Protein AF-0000000074316811 (afdb_homodimer)

pLDDT: mean 92.49, std 5.6, range [68.75, 98.75]

Solvent-accessible surface area (backbone atoms only — not comparable to full-atom values): 17464 Å² total; per-residue (Å²): 99,80,43,64,87,67,42,39,80,75,45,38,34,49,32,36,35,16,18,49,80,41,73,84,30,59,45,76,40,80,50,62,50,81,66,56,70,69,50,47,50,51,48,49,52,63,67,50,56,78,62,77,61,92,77,87,83,74,90,71,45,98,85,44,52,78,70,24,62,67,60,38,42,54,50,49,24,75,76,36,66,87,43,38,61,64,34,46,49,49,50,49,50,51,50,21,73,67,28,66,52,81,83,46,60,55,27,44,33,38,36,31,38,31,35,53,28,32,50,58,93,41,75,38,71,46,78,46,79,47,71,50,61,76,66,45,77,40,55,33,75,44,81,48,89,63,30,55,41,75,43,77,42,70,53,96,81,44,64,87,67,41,39,81,76,45,39,32,51,31,36,36,16,18,47,79,42,74,85,29,60,43,76,40,78,50,62,50,81,66,55,71,70,51,47,53,52,48,49,53,62,68,51,58,78,63,77,61,93,76,88,83,75,90,69,46,96,84,44,52,77,69,23,63,66,57,36,42,52,50,49,24,76,76,36,65,89,42,38,60,64,35,45,49,50,50,49,50,50,51,21,72,68,28,67,52,82,83,47,60,55,26,45,33,38,36,32,37,32,37,54,29,32,50,58,92,40,75,36,71,45,78,46,80,45,72,51,63,76,66,46,78,41,56,32,75,44,80,48,91,63,30,55,44,75,43,77,44,69,55

Structure (mmCIF, N/CA/C/O backbone):
data_AF-0000000074316811-model_v1
#
loop_
_entity.id
_entity.type
_entity.pdbx_description
1 polymer 'Nucleoid-associated protein'
#
loop_
_atom_site.group_PDB
_atom_site.id
_atom_site.type_symbol
_atom_site.label_atom_id
_atom_site.label_alt_id
_atom_site.label_comp_id
_atom_site.label_asym_id
_atom_site.label_entity_id
_atom_site.label_seq_id
_atom_site.pdbx_PDB_ins_code
_atom_site.Cartn_x
_atom_site.Cartn_y
_atom_site.Cartn_z
_atom_site.occupancy
_atom_site.B_iso_or_equiv
_atom_site.auth_seq_id
_atom_site.auth_comp_id
_atom_site.auth_asym_id
_atom_site.auth_atom_id
_atom_site.pdbx_PDB_model_num
ATOM 1 N N . MET A 1 1 ? -21.875 23.672 3.609 1 68.75 1 MET A N 1
ATOM 2 C CA . MET A 1 1 ? -21.406 22.469 2.902 1 68.75 1 MET A CA 1
ATOM 3 C C . MET A 1 1 ? -19.938 22.609 2.51 1 68.75 1 MET A C 1
ATOM 5 O O . MET A 1 1 ? -19.484 23.688 2.131 1 68.75 1 MET A O 1
ATOM 9 N N . PHE A 1 2 ? -19.094 21.844 3.09 1 81.44 2 PHE A N 1
ATOM 10 C CA . PHE A 1 2 ? -17.656 21.812 2.865 1 81.44 2 PHE A CA 1
ATOM 11 C C . PHE A 1 2 ? -17.297 20.938 1.674 1 81.44 2 PHE A C 1
ATOM 13 O O . PHE A 1 2 ? -17.828 19.828 1.539 1 81.44 2 PHE A O 1
ATOM 20 N N . ASN A 1 3 ? -16.781 21.625 0.57 1 84.94 3 ASN A N 1
ATOM 21 C CA . ASN A 1 3 ? -16.375 20.906 -0.631 1 84.94 3 ASN A CA 1
ATOM 22 C C . ASN A 1 3 ? -14.875 21.031 -0.894 1 84.94 3 ASN A C 1
ATOM 24 O O . ASN A 1 3 ? -14.359 22.156 -1.025 1 84.94 3 ASN A O 1
ATOM 28 N N . LEU A 1 4 ? -14.195 19.906 -0.996 1 89.56 4 LEU A N 1
ATOM 29 C CA . LEU A 1 4 ? -12.734 19.906 -1.102 1 89.56 4 LEU A CA 1
ATOM 30 C C . LEU A 1 4 ? -12.289 19.484 -2.5 1 89.56 4 LEU A C 1
ATOM 32 O O . LEU A 1 4 ? -11.094 19.344 -2.758 1 89.56 4 LEU A O 1
ATOM 36 N N . LYS A 1 5 ? -13.18 19.312 -3.443 1 87.5 5 LYS A N 1
ATOM 37 C CA . LYS A 1 5 ? -12.875 18.797 -4.773 1 87.5 5 LYS A CA 1
ATOM 38 C C . LYS A 1 5 ? -11.891 19.703 -5.5 1 87.5 5 LYS A C 1
ATOM 40 O O . LYS A 1 5 ? -10.984 19.234 -6.191 1 87.5 5 LYS A O 1
ATOM 45 N N . ASN A 1 6 ? -12.016 21.016 -5.293 1 91.69 6 ASN A N 1
ATOM 46 C CA . ASN A 1 6 ? -11.195 21.969 -6.012 1 91.69 6 ASN A CA 1
ATOM 47 C C . ASN A 1 6 ? -9.977 22.406 -5.191 1 91.69 6 ASN A C 1
ATOM 49 O O . ASN A 1 6 ? -9.164 23.203 -5.645 1 91.69 6 ASN A O 1
ATOM 53 N N . ALA A 1 7 ? -9.875 21.906 -4.004 1 94.06 7 ALA A N 1
ATOM 54 C CA . ALA A 1 7 ? -8.781 22.312 -3.125 1 94.06 7 ALA A CA 1
ATOM 55 C C . ALA A 1 7 ? -7.43 22.047 -3.775 1 94.06 7 ALA A C 1
ATOM 57 O O . ALA A 1 7 ? -7.234 21.031 -4.434 1 94.06 7 ALA A O 1
ATOM 58 N N . ARG A 1 8 ? -6.586 23 -3.639 1 94.19 8 ARG A N 1
ATOM 59 C CA . ARG A 1 8 ? -5.227 22.875 -4.152 1 94.19 8 ARG A CA 1
ATOM 60 C C . ARG A 1 8 ? -4.211 22.875 -3.018 1 94.19 8 ARG A C 1
ATOM 62 O O . ARG A 1 8 ? -4.223 23.75 -2.16 1 94.19 8 ARG A O 1
ATOM 69 N N . LEU A 1 9 ? -3.336 21.938 -2.996 1 96.69 9 LEU A N 1
ATOM 70 C CA . LEU A 1 9 ? -2.252 21.859 -2.021 1 96.69 9 LEU A CA 1
ATOM 71 C C . LEU A 1 9 ? -1.069 22.719 -2.455 1 96.69 9 LEU A C 1
ATOM 73 O O . LEU A 1 9 ? -0.308 22.328 -3.344 1 96.69 9 LEU A O 1
ATOM 77 N N . ASP A 1 10 ? -0.818 23.781 -1.771 1 95.19 10 ASP A N 1
ATOM 78 C CA . ASP A 1 10 ? 0.14 24.781 -2.232 1 95.19 10 ASP A CA 1
ATOM 79 C C . ASP A 1 10 ? 1.482 24.625 -1.521 1 95.19 10 ASP A C 1
ATOM 81 O O . ASP A 1 10 ? 2.537 24.828 -2.125 1 95.19 10 ASP A O 1
ATOM 85 N N . ARG A 1 11 ? 1.438 24.406 -0.227 1 96.31 11 ARG A N 1
ATOM 86 C CA . ARG A 1 11 ? 2.65 24.266 0.572 1 96.31 11 ARG A CA 1
ATOM 87 C C . ARG A 1 11 ? 2.557 23.047 1.496 1 96.31 11 ARG A C 1
ATOM 89 O O . ARG A 1 11 ? 1.47 22.703 1.962 1 96.31 11 ARG A O 1
ATOM 96 N N . LEU A 1 12 ? 3.727 22.469 1.733 1 97.75 12 LEU A N 1
ATOM 97 C CA . LEU A 1 12 ? 3.773 21.266 2.551 1 97.75 12 LEU A CA 1
ATOM 98 C C . LEU A 1 12 ? 5.051 21.219 3.383 1 97.75 12 LEU A C 1
ATOM 100 O O . LEU A 1 12 ? 6.145 21.453 2.863 1 97.75 12 LEU A O 1
ATOM 104 N N . ALA A 1 13 ? 4.887 21.031 4.629 1 98 13 ALA A N 1
ATOM 105 C CA . ALA A 1 13 ? 5.992 20.703 5.531 1 98 13 ALA A CA 1
ATOM 106 C C . ALA A 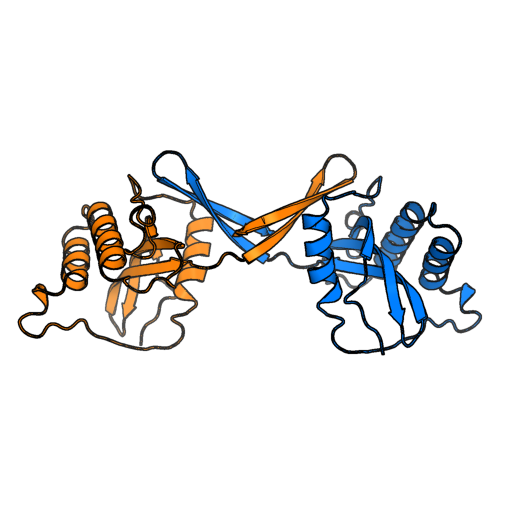1 13 ? 5.789 19.344 6.184 1 98 13 ALA A C 1
ATOM 108 O O . ALA A 1 13 ? 4.668 18.969 6.531 1 98 13 ALA A O 1
ATOM 109 N N . VAL A 1 14 ? 6.906 18.625 6.301 1 97.56 14 VAL A N 1
ATOM 110 C CA . VAL A 1 14 ? 6.859 17.312 6.914 1 97.56 14 VAL A CA 1
ATOM 111 C C . VAL A 1 14 ? 7.828 17.25 8.094 1 97.56 14 VAL A C 1
ATOM 113 O O . VAL A 1 14 ? 9 17.609 7.961 1 97.56 14 VAL A O 1
ATOM 116 N N . HIS A 1 15 ? 7.336 16.859 9.25 1 97.75 15 HIS A N 1
ATOM 117 C CA . HIS A 1 15 ? 8.117 16.672 10.461 1 97.75 15 HIS A CA 1
ATOM 118 C C . HIS A 1 15 ? 7.887 15.273 11.047 1 97.75 15 HIS A C 1
ATOM 120 O O . HIS A 1 15 ? 7.039 14.523 10.547 1 97.75 15 HIS A O 1
ATOM 126 N N . ARG A 1 16 ? 8.672 14.906 11.977 1 96.19 16 ARG A N 1
ATOM 127 C CA . ARG A 1 16 ? 8.469 13.68 12.742 1 96.19 16 ARG A CA 1
ATOM 128 C C . ARG A 1 16 ? 8.062 13.992 14.18 1 96.19 16 ARG A C 1
ATOM 130 O O . ARG A 1 16 ? 8.695 14.82 14.844 1 96.19 16 ARG A O 1
ATOM 137 N N . VAL A 1 17 ? 6.938 13.406 14.602 1 96.81 17 VAL A N 1
ATOM 138 C CA . VAL A 1 17 ? 6.438 13.719 15.938 1 96.81 17 VAL A CA 1
ATOM 139 C C . VAL A 1 17 ? 5.996 12.43 16.641 1 96.81 17 VAL A C 1
ATOM 141 O O . VAL A 1 17 ? 5.309 11.602 16.047 1 96.81 17 VAL A O 1
ATOM 144 N N . GLY A 1 18 ? 6.344 12.211 17.844 1 95.5 18 GLY A N 1
ATOM 145 C CA . GLY A 1 18 ? 5.902 11.141 18.719 1 95.5 18 GLY A CA 1
ATOM 146 C C . GLY A 1 18 ? 5.535 11.633 20.109 1 95.5 18 GLY A C 1
ATOM 147 O O . GLY A 1 18 ? 5.105 12.773 20.281 1 95.5 18 GLY A O 1
ATOM 148 N N . SER A 1 19 ? 5.609 10.695 21.047 1 93.31 19 SER A N 1
ATOM 149 C CA . SER A 1 19 ? 5.246 11.016 22.422 1 93.31 19 SER A CA 1
ATOM 150 C C . SER A 1 19 ? 6.332 11.844 23.109 1 93.31 19 SER A C 1
ATOM 152 O O . SER A 1 19 ? 7.523 11.578 22.922 1 93.31 19 SER A O 1
ATOM 154 N N . LYS A 1 20 ? 5.871 12.781 23.891 1 93.25 20 LYS A N 1
ATOM 155 C CA . LYS A 1 20 ? 6.789 13.648 24.625 1 93.25 20 LYS A CA 1
ATOM 156 C C . LYS A 1 20 ? 7.637 12.844 25.609 1 93.25 20 LYS A C 1
ATOM 158 O O . LYS A 1 20 ? 8.703 13.297 26.031 1 93.25 20 LYS A O 1
ATOM 163 N N . THR A 1 21 ? 7.09 11.719 25.984 1 91.31 21 THR A N 1
ATOM 164 C CA . THR A 1 21 ? 7.836 10.867 26.906 1 91.31 21 THR A CA 1
ATOM 165 C C . THR A 1 21 ? 9.141 10.398 26.266 1 91.31 21 THR A C 1
ATOM 167 O O . THR A 1 21 ? 10.055 9.953 26.969 1 91.31 21 THR A O 1
ATOM 170 N N . ASP A 1 22 ? 9.305 10.406 24.984 1 90.12 22 ASP A N 1
ATOM 171 C CA . ASP A 1 22 ? 10.516 10.156 24.219 1 90.12 22 ASP A CA 1
ATOM 172 C C . ASP A 1 22 ? 11.023 11.43 23.547 1 90.12 22 ASP A C 1
ATOM 174 O O . ASP A 1 22 ? 10.586 11.773 22.453 1 90.12 22 ASP A O 1
ATOM 178 N N . PRO A 1 23 ? 11.945 12.094 24.141 1 84.81 23 PRO A N 1
ATOM 179 C CA . PRO A 1 23 ? 12.414 13.367 23.609 1 84.81 23 PRO A CA 1
ATOM 180 C C . PRO A 1 23 ? 12.945 13.25 22.172 1 84.81 23 PRO A C 1
ATOM 182 O O . PRO A 1 23 ? 12.906 14.219 21.422 1 84.81 23 PRO A O 1
ATOM 185 N N . GLU A 1 24 ? 13.391 12.086 21.797 1 89.81 24 GLU A N 1
ATOM 186 C CA . GLU A 1 24 ? 13.945 11.875 20.453 1 89.81 24 GLU A CA 1
ATOM 187 C C . GLU A 1 24 ? 12.844 11.68 19.422 1 89.81 24 GLU A C 1
ATOM 189 O O . GLU A 1 24 ? 13.125 11.523 18.234 1 89.81 24 GLU A O 1
ATOM 194 N N . SER A 1 25 ? 11.602 11.852 19.953 1 92.94 25 SER A N 1
ATOM 195 C CA . SER A 1 25 ? 10.5 11.555 19.047 1 92.94 25 SER A CA 1
ATOM 196 C C . SER A 1 25 ? 10.016 12.812 18.328 1 92.94 25 SER A C 1
ATOM 198 O O . SER A 1 25 ? 8.977 12.789 17.656 1 92.94 25 SER A O 1
ATOM 200 N N . LEU A 1 26 ? 10.766 13.961 18.531 1 96.19 26 LEU A N 1
ATOM 201 C CA . LEU A 1 26 ? 10.492 15.172 17.781 1 96.19 26 LEU A CA 1
ATOM 202 C C . LEU A 1 26 ? 11.656 15.516 16.859 1 96.19 26 LEU A C 1
ATOM 204 O O . LEU A 1 26 ? 12.789 15.695 17.328 1 96.19 26 LEU A O 1
ATOM 208 N N . ASP A 1 27 ? 11.406 15.508 15.586 1 96.44 27 ASP A N 1
ATOM 209 C CA . ASP A 1 27 ? 12.383 15.922 14.578 1 96.44 27 ASP A CA 1
ATOM 210 C C . ASP A 1 27 ? 11.773 16.922 13.602 1 96.44 27 ASP A C 1
ATOM 212 O O . ASP A 1 27 ? 10.922 16.562 12.789 1 96.44 27 ASP A O 1
ATOM 216 N N . LEU A 1 28 ? 12.258 18.156 13.719 1 97.62 28 LEU A N 1
ATOM 217 C CA . LEU A 1 28 ? 11.75 19.234 12.875 1 97.62 28 LEU A CA 1
ATOM 218 C C . LEU A 1 28 ? 12.578 19.375 11.602 1 97.62 28 LEU A C 1
ATOM 220 O O . LEU A 1 28 ? 13.805 19.453 11.664 1 97.62 28 LEU A O 1
ATOM 224 N N . SER A 1 29 ? 11.891 19.328 10.484 1 97.06 29 SER A N 1
ATOM 225 C CA . SER A 1 29 ? 12.594 19.562 9.227 1 97.06 29 SER A CA 1
ATOM 226 C C . SER A 1 29 ? 13.094 21 9.133 1 97.06 29 SER A C 1
ATOM 228 O O . SER A 1 29 ? 12.539 21.891 9.773 1 97.06 29 SER A O 1
ATOM 230 N N . LYS A 1 30 ? 14.102 21.172 8.32 1 96.81 30 LYS A N 1
ATOM 231 C CA . LYS A 1 30 ? 14.711 22.5 8.219 1 96.81 30 LYS A CA 1
ATOM 232 C C . LYS A 1 30 ? 14.031 23.344 7.137 1 96.81 30 LYS A C 1
ATOM 234 O O . LYS A 1 30 ? 14.32 24.531 6.996 1 96.81 30 LYS A O 1
ATOM 239 N N . ASP A 1 31 ? 13.164 22.688 6.371 1 96.25 31 ASP A N 1
ATOM 240 C CA . ASP A 1 31 ? 12.469 23.422 5.309 1 96.25 31 ASP A CA 1
ATOM 241 C C . ASP A 1 31 ? 11.188 22.688 4.902 1 96.25 31 ASP A C 1
ATOM 243 O O . ASP A 1 31 ? 10.977 21.531 5.266 1 96.25 31 ASP A O 1
ATOM 247 N N . GLU A 1 32 ? 10.328 23.422 4.117 1 96.5 32 GLU A N 1
ATOM 248 C CA . GLU A 1 32 ? 9.195 22.781 3.451 1 96.5 32 GLU A CA 1
ATOM 249 C C . GLU A 1 32 ? 9.664 21.891 2.297 1 96.5 32 GLU A C 1
ATOM 251 O O . GLU A 1 32 ? 10.828 21.969 1.882 1 96.5 32 GLU A O 1
ATOM 256 N N . ILE A 1 33 ? 8.773 21.062 1.826 1 94.88 33 ILE A N 1
ATOM 257 C CA . ILE A 1 33 ? 9.102 20.234 0.67 1 94.88 33 ILE A CA 1
ATOM 258 C C . ILE A 1 33 ? 8.25 20.656 -0.525 1 94.88 33 ILE A C 1
ATOM 260 O O . ILE A 1 33 ? 7.18 21.234 -0.356 1 94.88 33 ILE A O 1
ATOM 264 N N . THR A 1 34 ? 8.742 20.391 -1.713 1 92.69 34 THR A N 1
ATOM 265 C CA . THR A 1 34 ? 8.062 20.734 -2.959 1 92.69 34 THR A CA 1
ATOM 266 C C . THR A 1 34 ? 7.996 19.531 -3.887 1 92.69 34 THR A C 1
ATOM 268 O O . THR A 1 34 ? 8.734 19.453 -4.871 1 92.69 34 THR A O 1
ATOM 271 N N . PRO A 1 35 ? 7.117 18.625 -3.578 1 91.56 35 PRO A N 1
ATOM 272 C CA . PRO A 1 35 ? 6.98 17.484 -4.477 1 91.56 35 PRO A CA 1
ATOM 273 C C . PRO A 1 35 ? 6.426 17.859 -5.848 1 91.56 35 PRO A C 1
ATOM 275 O O . PRO A 1 35 ? 5.938 18.984 -6.027 1 91.56 35 PRO A O 1
ATOM 278 N N . ASP A 1 36 ? 6.609 16.922 -6.793 1 92.38 36 ASP A N 1
ATOM 279 C CA . ASP A 1 36 ? 6.023 17.172 -8.102 1 92.38 36 ASP A CA 1
ATOM 280 C C . ASP A 1 36 ? 4.5 17.125 -8.047 1 92.38 36 ASP A C 1
ATOM 282 O O . ASP A 1 36 ? 3.924 16.688 -7.047 1 92.38 36 ASP A O 1
ATOM 286 N N . GLU A 1 37 ? 3.84 17.641 -9.086 1 91.12 37 GLU A N 1
ATOM 287 C CA . GLU A 1 37 ? 2.391 17.797 -9.133 1 91.12 37 GLU A CA 1
ATOM 288 C C . GLU A 1 37 ? 1.681 16.469 -8.922 1 91.12 37 GLU A C 1
ATOM 290 O O . GLU A 1 37 ? 0.643 16.406 -8.258 1 91.12 37 GLU A O 1
ATOM 295 N N . ASP A 1 38 ? 2.199 15.43 -9.461 1 89.81 38 ASP A N 1
ATOM 296 C CA . ASP A 1 38 ? 1.569 14.117 -9.336 1 89.81 38 ASP A CA 1
ATOM 297 C C . ASP A 1 38 ? 1.557 13.648 -7.879 1 89.81 38 ASP A C 1
ATOM 299 O O . ASP A 1 38 ? 0.555 13.109 -7.402 1 89.81 38 ASP A O 1
ATOM 303 N N . ILE A 1 39 ? 2.662 13.914 -7.223 1 91.88 39 ILE A N 1
ATOM 304 C CA . ILE A 1 39 ? 2.775 13.531 -5.816 1 91.88 39 ILE A CA 1
ATOM 305 C C . ILE A 1 39 ? 1.846 14.391 -4.969 1 91.88 39 ILE A C 1
ATOM 307 O O . ILE A 1 39 ? 1.183 13.891 -4.059 1 91.88 39 ILE A O 1
ATOM 311 N N . LEU A 1 40 ? 1.824 15.656 -5.312 1 92.12 40 LEU A N 1
ATOM 312 C CA . LEU A 1 40 ? 0.943 16.562 -4.582 1 92.12 40 LEU A CA 1
ATOM 313 C C . LEU A 1 40 ? -0.513 16.125 -4.719 1 92.12 40 LEU A C 1
ATOM 315 O O . LEU A 1 40 ? -1.267 16.156 -3.742 1 92.12 40 LEU A O 1
ATOM 319 N N . ASN A 1 41 ? -0.871 15.734 -5.891 1 91.25 41 ASN A N 1
ATOM 320 C CA . ASN A 1 41 ? -2.234 15.273 -6.133 1 91.25 41 ASN A CA 1
ATOM 321 C C . ASN A 1 41 ? -2.545 14.008 -5.352 1 91.25 41 ASN A C 1
ATOM 323 O O . ASN A 1 41 ? -3.641 13.859 -4.805 1 91.25 41 ASN A O 1
ATOM 327 N N . LEU A 1 42 ? -1.622 13.125 -5.32 1 91.19 42 LEU A N 1
ATOM 328 C CA . LEU A 1 42 ? -1.791 11.891 -4.551 1 91.19 42 LEU A CA 1
ATOM 329 C C . LEU A 1 42 ? -1.914 12.195 -3.062 1 91.19 42 LEU A C 1
ATOM 331 O O . LEU A 1 42 ? -2.775 11.633 -2.381 1 91.19 42 LEU A O 1
ATOM 335 N N . LEU A 1 43 ? -1.075 13.086 -2.59 1 93.38 43 LEU A N 1
ATOM 336 C CA . LEU A 1 43 ? -1.123 13.484 -1.19 1 93.38 43 LEU A CA 1
ATOM 337 C C . LEU A 1 43 ? -2.475 14.102 -0.849 1 93.38 43 LEU A C 1
ATOM 339 O O . LEU A 1 43 ? -3.068 13.781 0.183 1 93.38 43 LEU A O 1
ATOM 343 N N . LYS A 1 44 ? -2.904 14.945 -1.716 1 92.88 44 LYS A N 1
ATOM 344 C CA . LYS A 1 44 ? -4.207 15.57 -1.514 1 92.88 44 LYS A CA 1
ATOM 345 C C . LYS A 1 44 ? -5.305 14.523 -1.37 1 92.88 44 LYS A C 1
ATOM 347 O O . LYS A 1 44 ? -6.129 14.602 -0.456 1 92.88 44 LYS A O 1
ATOM 352 N N . LYS A 1 45 ? -5.266 13.578 -2.211 1 89.38 45 LYS A N 1
ATOM 353 C CA . LYS A 1 45 ? -6.258 12.508 -2.178 1 89.38 45 LYS A CA 1
ATOM 354 C C . LYS A 1 45 ? -6.207 11.75 -0.854 1 89.38 45 LYS A C 1
ATOM 356 O O . LYS A 1 45 ? -7.246 11.477 -0.251 1 89.38 45 LYS A O 1
ATOM 361 N N . PHE A 1 46 ? -5.055 11.477 -0.457 1 88.81 46 PHE A N 1
ATOM 362 C CA . PHE A 1 46 ? -4.871 10.734 0.786 1 88.81 46 PHE A CA 1
ATOM 363 C C . PHE A 1 46 ? -5.301 11.578 1.983 1 88.81 46 PHE A C 1
ATOM 365 O O . PHE A 1 46 ? -5.973 11.078 2.889 1 88.81 46 PHE A O 1
ATOM 372 N N . PHE A 1 47 ? -4.926 12.82 1.958 1 93 47 PHE A N 1
ATOM 373 C CA . PHE A 1 47 ? -5.203 13.711 3.078 1 93 47 PHE A CA 1
ATOM 374 C C . PHE A 1 47 ? -6.703 13.93 3.24 1 93 47 PHE A C 1
ATOM 376 O O . PHE A 1 47 ? -7.215 13.953 4.359 1 93 47 PHE A O 1
ATOM 383 N N . LEU A 1 48 ? -7.359 14.039 2.178 1 91.5 48 LEU A N 1
ATOM 384 C CA . LEU A 1 48 ? -8.727 14.547 2.25 1 91.5 48 LEU A CA 1
ATOM 385 C C . LEU A 1 48 ? -9.727 13.398 2.291 1 91.5 48 LEU A C 1
ATOM 387 O O . LEU A 1 48 ? -10.922 13.617 2.527 1 91.5 48 LEU A O 1
ATOM 391 N N . LYS A 1 49 ? -9.219 12.195 2.172 1 87.44 49 LYS A N 1
ATOM 392 C CA . LYS A 1 49 ? -10.062 11 2.168 1 87.44 49 LYS A CA 1
ATOM 393 C C . LYS A 1 49 ? -10.922 10.93 3.426 1 87.44 49 LYS A C 1
ATOM 395 O O . LYS A 1 49 ? -12.125 10.672 3.346 1 87.44 49 LYS A O 1
ATOM 400 N N . PRO A 1 50 ? -10.469 11.211 4.566 1 87 50 PRO A N 1
ATOM 401 C CA . PRO A 1 50 ? -11.258 11.094 5.793 1 87 50 PRO A CA 1
ATOM 402 C C . PRO A 1 50 ? -12.297 12.203 5.93 1 87 50 PRO A C 1
ATOM 404 O O . PRO A 1 50 ? -13.18 12.133 6.793 1 87 50 PRO A O 1
ATOM 407 N N . PHE A 1 51 ? -12.273 13.195 5.227 1 87.44 51 PHE A N 1
ATOM 408 C CA . PHE A 1 51 ? -13.117 14.375 5.402 1 87.44 51 PHE A CA 1
ATOM 409 C C . PHE A 1 51 ? -14.344 14.289 4.508 1 87.44 51 PHE A C 1
ATOM 411 O O . PHE A 1 51 ? -14.867 15.32 4.062 1 87.44 51 PHE A O 1
ATOM 418 N N . SER A 1 52 ? -14.773 13.055 4.316 1 77.19 52 SER A N 1
ATOM 419 C CA . SER A 1 52 ? -15.984 12.867 3.529 1 77.19 52 SER A CA 1
ATOM 420 C C . SER A 1 52 ? -17.219 13.258 4.32 1 77.19 52 SER A C 1
ATOM 422 O O . SER A 1 52 ? -18.219 13.727 3.748 1 77.19 52 SER A O 1
ATOM 424 N N . GLU A 1 53 ? -17.188 13.125 5.629 1 77.75 53 GLU A N 1
ATOM 425 C CA . GLU A 1 53 ? -18.281 13.539 6.5 1 77.75 53 GLU A CA 1
ATOM 426 C C . GLU A 1 53 ? -17.969 14.859 7.195 1 77.75 53 GLU A C 1
ATOM 428 O O . GLU A 1 53 ? -16.828 15.086 7.625 1 77.75 53 GLU A O 1
ATOM 433 N N . GLU A 1 54 ? -19.016 15.562 7.289 1 78.06 54 GLU A N 1
ATOM 434 C CA . GLU A 1 54 ? -18.797 16.891 7.879 1 78.06 54 GLU A CA 1
ATOM 435 C C . GLU A 1 54 ? -18.906 16.844 9.398 1 78.06 54 GLU A C 1
ATOM 437 O O . GLU A 1 54 ? -19.953 16.453 9.938 1 78.06 54 GLU A O 1
ATOM 442 N N . ARG A 1 55 ? -17.891 17 10 1 85.44 55 ARG A N 1
ATOM 443 C CA . ARG A 1 55 ? -17.844 17.297 11.43 1 85.44 55 ARG A CA 1
ATOM 444 C C . ARG A 1 55 ? -17.172 18.625 11.695 1 85.44 55 ARG A C 1
ATOM 446 O O . ARG A 1 55 ? -16.031 18.859 11.258 1 85.44 55 ARG A O 1
ATOM 453 N N . PHE A 1 56 ? -17.906 19.469 12.352 1 88.69 56 PHE A N 1
ATOM 454 C CA . PHE A 1 56 ? -17.391 20.812 12.57 1 88.69 56 PHE A CA 1
ATOM 455 C C . PHE A 1 56 ? -17.094 21.047 14.047 1 88.69 56 PHE A C 1
ATOM 457 O O . PHE A 1 56 ? -17.875 20.656 14.914 1 88.69 56 PHE A O 1
ATOM 464 N N . PHE A 1 57 ? -15.953 21.594 14.266 1 91.81 57 PHE A N 1
ATOM 465 C CA . PHE A 1 57 ? -15.539 21.984 15.602 1 91.81 57 PHE A CA 1
ATOM 466 C C . PHE A 1 57 ? -14.977 23.406 15.594 1 91.81 57 PHE A C 1
ATOM 468 O O . PHE A 1 57 ? -14.719 23.969 14.531 1 91.81 57 PHE A O 1
ATOM 475 N N . SER A 1 58 ? -14.867 24 16.766 1 92.5 58 SER A N 1
ATOM 476 C CA . SER A 1 58 ? -14.234 25.297 16.922 1 92.5 58 SER A CA 1
ATOM 477 C C . SER A 1 58 ? -13.195 25.297 18.031 1 92.5 58 SER A C 1
ATOM 479 O O . SER A 1 58 ? -13.359 24.594 19.031 1 92.5 58 SER A O 1
ATOM 481 N N . PHE A 1 59 ? -12.086 26.016 17.703 1 94 59 PHE A N 1
ATOM 482 C CA . PHE A 1 59 ? -11.109 26.219 18.766 1 94 59 PHE A CA 1
ATOM 483 C C . PHE A 1 59 ? -11.742 26.969 19.938 1 94 59 PHE A C 1
ATOM 485 O O . PHE A 1 59 ? -12.617 27.812 19.734 1 94 59 PHE A O 1
ATOM 492 N N . LYS A 1 60 ? -11.289 26.562 21.109 1 92.56 60 LYS A N 1
ATOM 493 C CA . LYS A 1 60 ? -11.82 27.203 22.312 1 92.56 60 LYS A CA 1
ATOM 494 C C . LYS A 1 60 ? -10.703 27.516 23.297 1 92.56 60 LYS A C 1
ATOM 496 O O . LYS A 1 60 ? -9.648 26.875 23.281 1 92.56 60 LYS A O 1
ATOM 501 N N . HIS A 1 61 ? -10.977 28.5 24.047 1 93.06 61 HIS A N 1
ATOM 502 C CA . HIS A 1 61 ? -10.164 28.859 25.203 1 93.06 61 HIS A CA 1
ATOM 503 C C . HIS A 1 61 ? -11.008 29.547 26.266 1 93.06 61 HIS A C 1
ATOM 505 O O . HIS A 1 61 ? -11.898 30.328 25.953 1 93.06 61 HIS A O 1
ATOM 511 N N . SER A 1 62 ? -10.789 29.297 27.562 1 92.69 62 SER A N 1
ATOM 512 C CA . SER A 1 62 ? -11.602 29.766 28.688 1 92.69 62 SER A CA 1
ATOM 513 C C . SER A 1 62 ? -11.586 31.281 28.781 1 92.69 62 SER A C 1
ATOM 515 O O . SER A 1 62 ? -12.586 31.891 29.172 1 92.69 62 SER A O 1
ATOM 517 N N . THR A 1 63 ? -10.484 31.859 28.359 1 93.56 63 THR A N 1
ATOM 518 C CA . THR A 1 63 ? -10.312 33.312 28.531 1 93.56 63 THR A CA 1
ATOM 519 C C . THR A 1 63 ? -10.508 34.031 27.188 1 93.56 63 THR A C 1
ATOM 521 O O . THR A 1 63 ? -11.336 34.938 27.078 1 93.56 63 THR A O 1
ATOM 524 N N . ASP A 1 64 ? -9.633 33.688 26.25 1 95.06 64 ASP A N 1
ATOM 525 C CA . ASP A 1 64 ? -9.578 34.312 24.938 1 95.06 64 ASP A CA 1
ATOM 526 C C . ASP A 1 64 ? -9.078 33.312 23.875 1 95.06 64 ASP A C 1
ATOM 528 O O . ASP A 1 64 ? -8.039 32.688 24.062 1 95.06 64 ASP A O 1
ATOM 532 N N . ILE A 1 65 ? -9.734 33.219 22.812 1 93.25 65 ILE A N 1
ATOM 533 C CA . ILE A 1 65 ? -9.414 32.25 21.766 1 93.25 65 ILE A CA 1
ATOM 534 C C . ILE A 1 65 ? -8 32.531 21.234 1 93.25 65 ILE A C 1
ATOM 536 O O . ILE A 1 65 ? -7.324 31.594 20.781 1 93.25 65 ILE A O 1
ATOM 540 N N . SER A 1 66 ? -7.586 33.781 21.312 1 93.31 66 SER A N 1
ATOM 541 C CA . SER A 1 66 ? -6.254 34.125 20.828 1 93.31 66 SER A CA 1
ATOM 542 C C . SER A 1 66 ? -5.168 33.438 21.656 1 93.31 66 SER A C 1
ATOM 544 O O . SER A 1 66 ? -4.008 33.406 21.234 1 93.31 66 SER A O 1
ATOM 546 N N . LEU A 1 67 ? -5.613 32.844 22.75 1 93.94 67 LEU A N 1
ATOM 547 C CA . LEU A 1 67 ? -4.66 32.188 23.609 1 93.94 67 LEU A CA 1
ATOM 548 C C . LEU A 1 67 ? -4.57 30.703 23.266 1 93.94 67 LEU A C 1
ATOM 550 O O . LEU A 1 67 ? -3.721 29.984 23.797 1 93.94 67 LEU A O 1
ATOM 554 N N . ASN A 1 68 ? -5.422 30.281 22.438 1 95.94 68 ASN A N 1
ATOM 555 C CA . ASN A 1 68 ? -5.262 28.938 21.875 1 95.94 68 ASN A CA 1
ATOM 556 C C . ASN A 1 68 ? -4.078 28.875 20.922 1 95.94 68 ASN A C 1
ATOM 558 O O . ASN A 1 68 ? -4.09 29.5 19.859 1 95.94 68 ASN A O 1
ATOM 562 N N . GLU A 1 69 ? -3.092 28.078 21.266 1 96.38 69 GLU A N 1
ATOM 563 C CA . GLU A 1 69 ? -1.816 28.078 20.547 1 96.38 69 GLU A CA 1
ATOM 564 C C . GLU A 1 69 ? -1.999 27.672 19.094 1 96.38 69 GLU A C 1
ATOM 566 O O . GLU A 1 69 ? -1.468 28.328 18.188 1 96.38 69 GLU A O 1
ATOM 571 N N . CYS A 1 70 ? -2.711 26.625 18.859 1 97.56 70 CYS A N 1
ATOM 572 C CA . CYS A 1 70 ? -2.91 26.188 17.484 1 97.56 70 CYS A CA 1
ATOM 573 C C . CYS A 1 70 ? -3.662 27.234 16.672 1 97.56 70 CYS A C 1
ATOM 575 O O . CYS A 1 70 ? -3.301 27.531 15.531 1 97.56 70 CYS A O 1
ATOM 577 N N . TYR A 1 71 ? -4.746 27.781 17.25 1 97.31 71 TYR A N 1
ATOM 578 C CA . TYR A 1 71 ? -5.484 28.875 16.625 1 97.31 71 TYR A CA 1
ATOM 579 C C . TYR A 1 71 ? -4.559 30.016 16.25 1 97.31 71 TYR A C 1
ATOM 581 O O . TYR A 1 71 ? -4.621 30.547 15.133 1 97.31 71 TYR A O 1
ATOM 589 N N . TYR A 1 72 ? -3.754 30.328 17.172 1 97.56 72 TYR A N 1
ATOM 590 C CA . TYR A 1 72 ? -2.83 31.438 16.984 1 97.56 72 TYR A CA 1
ATOM 591 C C . TYR A 1 72 ? -1.875 31.156 15.828 1 97.56 72 TYR A C 1
ATOM 593 O O . TYR A 1 72 ? -1.688 32 14.953 1 97.56 72 TYR A O 1
ATOM 601 N N . TYR A 1 73 ? -1.259 30 15.82 1 98.25 73 TYR A N 1
ATOM 602 C CA . TYR A 1 73 ? -0.289 29.641 14.789 1 98.25 73 TYR A CA 1
ATOM 603 C C . TYR A 1 73 ? -0.933 29.656 13.414 1 98.25 73 TYR A C 1
ATOM 605 O O . TYR A 1 73 ? -0.355 30.172 12.453 1 98.25 73 TYR A O 1
ATOM 613 N N . VAL A 1 74 ? -2.098 29.109 13.281 1 97.94 74 VAL A N 1
ATOM 614 C CA . VAL A 1 74 ? -2.816 29.047 12.008 1 97.94 74 VAL A CA 1
ATOM 615 C C . VAL A 1 74 ? -3.182 30.469 11.555 1 97.94 74 VAL A C 1
ATOM 617 O O . VAL A 1 74 ? -3.029 30.797 10.383 1 97.94 74 VAL A O 1
ATOM 620 N N . LYS A 1 75 ? -3.639 31.234 12.508 1 97.62 75 LYS A N 1
ATOM 621 C CA . LYS A 1 75 ? -3.992 32.625 12.195 1 97.62 75 LYS A CA 1
ATOM 622 C C . LYS A 1 75 ? -2.787 33.406 11.656 1 97.62 75 LYS A C 1
ATOM 624 O O . LYS A 1 75 ? -2.918 34.188 10.734 1 97.62 75 LYS A O 1
ATOM 629 N N . GLU A 1 76 ? -1.687 33.156 12.305 1 97.88 76 GLU A N 1
ATOM 630 C CA . GLU A 1 76 ? -0.456 33.781 11.852 1 97.88 76 GLU A CA 1
ATOM 631 C C . GLU A 1 76 ? -0.152 33.438 10.398 1 97.88 76 GLU A C 1
ATOM 633 O O . GLU A 1 76 ? 0.263 34.312 9.617 1 97.88 76 GLU A O 1
ATOM 638 N N . VAL A 1 77 ? -0.362 32.219 10.008 1 98.25 77 VAL A N 1
ATOM 639 C CA . VAL A 1 77 ? -0.089 31.766 8.648 1 98.25 77 VAL A CA 1
ATOM 640 C C . VAL A 1 77 ? -1.036 32.469 7.672 1 98.25 77 VAL A C 1
ATOM 642 O O . VAL A 1 77 ? -0.616 32.906 6.598 1 98.25 77 VAL A O 1
ATOM 645 N N . PHE A 1 78 ? -2.307 32.594 7.984 1 97.56 78 PHE A N 1
ATOM 646 C CA . PHE A 1 78 ? -3.279 33.219 7.098 1 97.56 78 PHE A CA 1
ATOM 647 C C . PHE A 1 78 ? -2.984 34.688 6.934 1 97.56 78 PHE A C 1
ATOM 649 O O . PHE A 1 78 ? -3.236 35.281 5.871 1 97.56 78 PHE A O 1
ATOM 656 N N . ALA A 1 79 ? -2.432 35.25 8 1 97.31 79 ALA A N 1
ATOM 657 C CA . ALA A 1 79 ? -2.088 36.688 7.957 1 97.31 79 ALA A CA 1
ATOM 658 C C . ALA A 1 79 ? -0.848 36.906 7.098 1 97.31 79 ALA A C 1
ATOM 660 O O . ALA A 1 79 ? -0.726 37.969 6.445 1 97.31 79 ALA A O 1
ATOM 661 N N . ASP A 1 80 ? 0.107 35.938 7.184 1 97.5 80 ASP A N 1
ATOM 662 C CA . ASP A 1 80 ? 1.362 36.031 6.441 1 97.5 80 ASP A CA 1
ATOM 663 C C . ASP A 1 80 ? 1.833 34.656 6 1 97.5 80 ASP A C 1
ATOM 665 O O . ASP A 1 80 ? 2.52 33.969 6.75 1 97.5 80 ASP A O 1
ATOM 669 N N . PRO A 1 81 ? 1.532 34.344 4.781 1 94.31 81 PRO A N 1
ATOM 670 C CA . PRO A 1 81 ? 1.861 33 4.305 1 94.31 81 PRO A CA 1
ATOM 671 C C . PRO A 1 81 ? 3.355 32.719 4.379 1 94.31 81 PRO A C 1
ATOM 673 O O . PRO A 1 81 ? 3.754 31.531 4.367 1 94.31 81 PRO A O 1
ATOM 676 N N . GLU A 1 82 ? 4.266 33.688 4.461 1 96.56 82 GLU A N 1
ATOM 677 C CA . GLU A 1 82 ? 5.707 33.469 4.562 1 96.56 82 GLU A CA 1
ATOM 678 C C . GLU A 1 82 ? 6.082 32.812 5.898 1 96.56 82 GLU A C 1
ATOM 680 O O . GLU A 1 82 ? 7.191 32.312 6.059 1 96.56 82 GLU A O 1
ATOM 685 N N . LYS A 1 83 ? 5.137 32.906 6.793 1 97.88 83 LYS A N 1
ATOM 686 C CA . LYS A 1 83 ? 5.387 32.344 8.117 1 97.88 83 LYS A CA 1
ATOM 687 C C . LYS A 1 83 ? 4.938 30.891 8.203 1 97.88 83 LYS A C 1
ATOM 689 O O . LYS A 1 83 ? 4.922 30.297 9.281 1 97.88 83 LYS A O 1
ATOM 694 N N . PHE A 1 84 ? 4.621 30.359 7.035 1 98.44 84 PHE A N 1
ATOM 695 C CA . PHE A 1 84 ? 4.059 29.016 7.008 1 98.44 84 PHE A CA 1
ATOM 696 C C . PHE A 1 84 ? 5.031 28.016 7.625 1 98.44 84 PHE A C 1
ATOM 698 O O . PHE A 1 84 ? 4.672 27.281 8.555 1 98.44 84 PHE A O 1
ATOM 705 N N . TYR A 1 85 ? 6.254 27.969 7.16 1 98.44 85 TYR A N 1
ATOM 706 C CA . TYR A 1 85 ? 7.215 26.969 7.633 1 98.44 85 TYR A CA 1
ATOM 707 C C . TYR A 1 85 ? 7.43 27.094 9.133 1 98.44 85 TYR A C 1
ATOM 709 O O . TYR A 1 85 ? 7.363 26.109 9.859 1 98.44 85 TYR A O 1
ATOM 717 N N . ASP A 1 86 ? 7.688 28.266 9.578 1 98.62 86 ASP A N 1
ATOM 718 C CA . ASP A 1 86 ? 7.938 28.516 11 1 98.62 86 ASP A CA 1
ATOM 719 C C . ASP A 1 86 ? 6.773 28 11.852 1 98.62 86 ASP A C 1
ATOM 721 O O . ASP A 1 86 ? 6.984 27.375 12.891 1 98.62 86 ASP A O 1
ATOM 725 N N . ASN A 1 87 ? 5.602 28.297 11.406 1 98.75 87 ASN A N 1
ATOM 726 C CA . ASN A 1 87 ? 4.438 27.875 12.18 1 98.75 87 ASN A CA 1
ATOM 727 C C . ASN A 1 87 ? 4.199 26.375 12.086 1 98.75 87 ASN A C 1
ATOM 729 O O . ASN A 1 87 ? 3.67 25.766 13.016 1 98.75 87 ASN A O 1
ATOM 733 N N . SER A 1 88 ? 4.625 25.75 10.953 1 98.75 88 SER A N 1
ATOM 734 C CA . SER A 1 88 ? 4.559 24.297 10.891 1 98.75 88 SER A CA 1
ATOM 735 C C . SER A 1 88 ? 5.414 23.656 11.977 1 98.75 88 SER A C 1
ATOM 737 O O . SER A 1 88 ? 5.02 22.656 12.578 1 98.75 88 SER A O 1
ATOM 739 N N . CYS A 1 89 ? 6.574 24.25 12.266 1 98.75 89 CYS A N 1
ATOM 740 C CA . CYS A 1 89 ? 7.449 23.766 13.328 1 98.75 89 CYS A CA 1
ATOM 741 C C . CYS A 1 89 ? 6.793 23.938 14.688 1 98.75 89 CYS A C 1
ATOM 743 O O . CYS A 1 89 ? 6.879 23.047 15.539 1 98.75 89 CYS A O 1
ATOM 745 N N . LYS A 1 90 ? 6.172 25.062 14.859 1 98.75 90 LYS A N 1
ATOM 746 C CA . LYS A 1 90 ? 5.508 25.328 16.141 1 98.75 90 LYS A CA 1
ATOM 747 C C . LYS A 1 90 ? 4.355 24.359 16.375 1 98.75 90 LYS A C 1
ATOM 749 O O . LYS A 1 90 ? 4.16 23.891 17.484 1 98.75 90 LYS A O 1
ATOM 754 N N . ILE A 1 91 ? 3.604 24.094 15.328 1 98.62 91 ILE A N 1
ATOM 755 C CA . ILE A 1 91 ? 2.49 23.156 15.414 1 98.62 91 ILE A CA 1
ATOM 756 C C . ILE A 1 91 ? 3.014 21.766 15.781 1 98.62 91 ILE A C 1
ATOM 758 O O . ILE A 1 91 ? 2.445 21.094 16.641 1 98.62 91 ILE A O 1
ATOM 762 N N . ALA A 1 92 ? 4.094 21.328 15.117 1 98.38 92 ALA A N 1
ATOM 763 C CA . ALA A 1 92 ? 4.715 20.047 15.43 1 98.38 92 ALA A CA 1
ATOM 764 C C . ALA A 1 92 ? 5.16 19.984 16.891 1 98.38 92 ALA A C 1
ATOM 766 O O . ALA A 1 92 ? 4.914 19 17.578 1 98.38 92 ALA A O 1
ATOM 767 N N . SER A 1 93 ? 5.777 21.047 17.359 1 98.06 93 SER A N 1
ATOM 768 C CA . SER A 1 93 ? 6.246 21.125 18.734 1 98.06 93 SER A CA 1
ATOM 769 C C . SER A 1 93 ? 5.082 21.094 19.719 1 98.06 93 SER A C 1
ATOM 771 O O . SER A 1 93 ? 5.164 20.453 20.766 1 98.06 93 SER A O 1
ATOM 773 N N . LEU A 1 94 ? 4.066 21.844 19.375 1 97.69 94 LEU A N 1
ATOM 774 C CA . LEU A 1 94 ? 2.867 21.844 20.203 1 97.69 94 LEU A CA 1
ATOM 775 C C . LEU A 1 94 ? 2.293 20.438 20.328 1 97.69 94 LEU A C 1
ATOM 777 O O . LEU A 1 94 ? 1.978 19.984 21.438 1 97.69 94 LEU A O 1
ATOM 781 N N . LEU A 1 95 ? 2.148 19.703 19.203 1 97.38 95 LEU A N 1
ATOM 782 C CA . LEU A 1 95 ? 1.631 18.344 19.219 1 97.38 95 LEU A CA 1
ATOM 783 C C . LEU A 1 95 ? 2.498 17.438 20.094 1 97.38 95 LEU A C 1
ATOM 785 O O . LEU A 1 95 ? 1.98 16.656 20.891 1 97.38 95 LEU A O 1
ATOM 789 N N . HIS A 1 96 ? 3.756 17.578 19.922 1 97.19 96 HIS A N 1
ATOM 790 C CA . HIS A 1 96 ? 4.68 16.797 20.734 1 97.19 96 HIS A CA 1
ATOM 791 C C . HIS A 1 96 ? 4.457 17.047 22.234 1 97.19 96 HIS A C 1
ATOM 793 O O . HIS A 1 96 ? 4.367 16.094 23.016 1 97.19 96 HIS A O 1
ATOM 799 N N . SER A 1 97 ? 4.34 18.312 22.625 1 95.69 97 SER A N 1
ATOM 800 C CA . SER A 1 97 ? 4.188 18.703 24.031 1 95.69 97 SER A CA 1
ATOM 801 C C . SER A 1 97 ? 2.867 18.203 24.594 1 95.69 97 SER A C 1
ATOM 803 O O . SER A 1 97 ? 2.775 17.906 25.797 1 95.69 97 SER A O 1
ATOM 805 N N . GLU A 1 98 ? 1.866 17.984 23.719 1 94.56 98 GLU A N 1
ATOM 806 C CA . GLU A 1 98 ? 0.538 17.578 24.156 1 94.56 98 GLU A CA 1
ATOM 807 C C . GLU A 1 98 ? 0.38 16.062 24.094 1 94.56 98 GLU A C 1
ATOM 809 O O . GLU A 1 98 ? -0.604 15.508 24.594 1 94.56 98 GLU A O 1
ATOM 814 N N . SER A 1 99 ? 1.31 15.383 23.406 1 93.56 99 SER A N 1
ATOM 815 C CA . SER A 1 99 ? 1.286 13.93 23.266 1 93.56 99 SER A CA 1
ATOM 816 C C . SER A 1 99 ? 1.97 13.25 24.453 1 93.56 99 SER A C 1
ATOM 818 O O . SER A 1 99 ? 3.115 12.812 24.344 1 93.56 99 SER A O 1
ATOM 820 N N . ARG A 1 100 ? 1.196 13.047 25.562 1 90.88 100 ARG A N 1
ATOM 821 C CA . ARG A 1 100 ? 1.801 12.641 26.828 1 90.88 100 ARG A CA 1
ATOM 822 C C . ARG A 1 100 ? 1.642 11.141 27.047 1 90.88 100 ARG A C 1
ATOM 824 O O . ARG A 1 100 ? 2.324 10.562 27.906 1 90.88 100 ARG A O 1
ATOM 831 N N . HIS A 1 101 ? 0.752 10.484 26.297 1 90.88 101 HIS A N 1
ATOM 832 C CA . HIS A 1 101 ? 0.557 9.055 26.5 1 90.88 101 HIS A CA 1
ATOM 833 C C . HIS A 1 101 ? 1.663 8.25 25.828 1 90.88 101 HIS A C 1
ATOM 835 O O . HIS A 1 101 ? 1.985 8.477 24.656 1 90.88 101 HIS A O 1
ATOM 841 N N . PRO A 1 102 ? 2.242 7.32 26.531 1 87.81 102 PRO A N 1
ATOM 842 C CA . PRO A 1 102 ? 3.383 6.559 26.016 1 87.81 102 PRO A CA 1
ATOM 843 C C . PRO A 1 102 ? 3.025 5.727 24.781 1 87.81 102 PRO A C 1
ATOM 845 O O . PRO A 1 102 ? 3.902 5.398 23.984 1 87.81 102 PRO A O 1
ATOM 848 N N . ASN A 1 103 ? 1.743 5.449 24.531 1 90.19 103 ASN A N 1
ATOM 849 C CA . ASN A 1 103 ? 1.338 4.57 23.438 1 90.19 103 ASN A CA 1
ATOM 850 C C . ASN A 1 103 ? 1.136 5.348 22.141 1 90.19 103 ASN A C 1
ATOM 852 O O . ASN A 1 103 ? 0.792 4.762 21.109 1 90.19 103 ASN A O 1
ATOM 856 N N . ILE A 1 104 ? 1.393 6.629 22.25 1 91.81 104 ILE A N 1
ATOM 857 C CA . ILE A 1 104 ? 1.319 7.391 21.016 1 91.81 104 ILE A CA 1
ATOM 858 C C . ILE A 1 104 ? 2.498 7.027 20.109 1 91.81 104 ILE A C 1
ATOM 860 O O . ILE A 1 104 ? 3.656 7.184 20.5 1 91.81 104 ILE A O 1
ATOM 864 N N . LYS A 1 105 ? 2.246 6.562 18.938 1 91.12 105 LYS A N 1
ATOM 865 C CA . LYS A 1 105 ? 3.277 6.148 17.984 1 91.12 105 LYS A CA 1
ATOM 866 C C . LYS A 1 105 ? 3.955 7.355 17.344 1 91.12 105 LYS A C 1
ATOM 868 O O . LYS A 1 105 ? 3.307 8.367 17.078 1 91.12 105 LYS A O 1
ATOM 873 N N . THR A 1 106 ? 5.199 7.223 17.219 1 93.62 106 THR A N 1
ATOM 874 C CA . THR A 1 106 ? 5.93 8.211 16.438 1 93.62 106 THR A CA 1
ATOM 875 C C . THR A 1 106 ? 5.617 8.07 14.953 1 93.62 106 THR A C 1
ATOM 877 O O . THR A 1 106 ? 5.508 6.957 14.438 1 93.62 106 THR A O 1
ATOM 880 N N . GLY A 1 107 ? 5.441 9.234 14.258 1 94.31 107 GLY A N 1
ATOM 881 C CA . GLY A 1 107 ? 5.137 9.219 12.836 1 94.31 107 GLY A CA 1
ATOM 882 C C . GLY A 1 107 ? 5.414 10.539 12.148 1 94.31 107 GLY A C 1
ATOM 883 O O . GLY A 1 107 ? 6 11.445 12.742 1 94.31 107 GLY A O 1
ATOM 884 N N . GLU A 1 108 ? 5.102 10.562 10.883 1 95.62 108 GLU A N 1
ATOM 885 C CA . GLU A 1 108 ? 5.281 11.781 10.094 1 95.62 108 GLU A CA 1
ATOM 886 C C . GLU A 1 108 ? 4.094 12.727 10.266 1 95.62 108 GLU A C 1
ATOM 888 O O . GLU A 1 108 ? 2.941 12.312 10.133 1 95.62 108 GLU A O 1
ATOM 893 N N . LEU A 1 109 ? 4.395 13.922 10.586 1 97.5 109 LEU A N 1
ATOM 894 C CA . LEU A 1 109 ? 3.395 14.984 10.656 1 97.5 109 LEU A CA 1
ATOM 895 C C . LEU A 1 109 ? 3.441 15.859 9.406 1 97.5 109 LEU A C 1
ATOM 897 O O . LEU A 1 109 ? 4.492 16.406 9.07 1 97.5 109 LEU A O 1
ATOM 901 N N . TYR A 1 110 ? 2.301 15.953 8.75 1 97.88 110 TYR A N 1
ATOM 902 C CA . TYR A 1 110 ? 2.156 16.797 7.574 1 97.88 110 TYR A CA 1
ATOM 903 C C . TYR A 1 110 ? 1.372 18.062 7.906 1 97.88 110 TYR A C 1
ATOM 905 O O . TYR A 1 110 ? 0.252 17.984 8.414 1 97.88 110 TYR A O 1
ATOM 913 N N . VAL A 1 111 ? 1.989 19.219 7.703 1 98.56 111 VAL A N 1
ATOM 914 C CA . VAL A 1 111 ? 1.291 20.5 7.738 1 98.56 111 VAL A CA 1
ATOM 915 C C . VAL A 1 111 ? 1.168 21.062 6.324 1 98.56 111 VAL A C 1
ATOM 917 O O . VAL A 1 111 ? 2.172 21.25 5.637 1 98.56 111 VAL A O 1
ATOM 920 N N . SER A 1 112 ? -0.075 21.266 5.941 1 98.12 112 SER A N 1
ATOM 921 C CA . SER A 1 112 ? -0.313 21.641 4.551 1 98.12 112 SER A CA 1
ATOM 922 C C . SER A 1 112 ? -1.115 22.938 4.457 1 98.12 112 SER A C 1
ATOM 924 O O . SER A 1 112 ? -1.976 23.203 5.301 1 98.12 112 SER A O 1
ATOM 926 N N . TYR A 1 113 ? -0.812 23.734 3.459 1 97.81 113 TYR A N 1
ATOM 927 C CA . TYR A 1 113 ? -1.557 24.938 3.113 1 97.81 113 TYR A CA 1
ATOM 928 C C . TYR A 1 113 ? -2.393 24.719 1.857 1 97.81 113 TYR A C 1
ATOM 930 O O . TYR A 1 113 ? -1.853 24.453 0.781 1 97.81 113 TYR A O 1
ATOM 938 N N . PHE A 1 114 ? -3.725 24.812 2.002 1 96.5 114 PHE A N 1
ATOM 939 C CA . PHE A 1 114 ? -4.645 24.625 0.889 1 96.5 114 PHE A CA 1
ATOM 940 C C . PHE A 1 114 ? -5.27 25.938 0.457 1 96.5 114 PHE A C 1
ATOM 942 O O . PHE A 1 114 ? -5.598 26.781 1.297 1 96.5 114 PHE A O 1
ATOM 949 N N . ASP A 1 115 ? -5.422 26.016 -0.774 1 94.75 115 ASP A N 1
ATOM 950 C CA . ASP A 1 115 ? -6.238 27.078 -1.356 1 94.75 115 ASP A CA 1
ATOM 951 C C . ASP A 1 115 ? -7.457 26.5 -2.074 1 94.75 115 ASP A C 1
ATOM 953 O O . ASP A 1 115 ? -7.559 25.297 -2.266 1 94.75 115 ASP A O 1
ATOM 957 N N . ASP A 1 116 ? -8.484 27.406 -2.355 1 95.19 116 ASP A N 1
ATOM 958 C CA . ASP A 1 116 ? -9.664 27.078 -3.15 1 95.19 116 ASP A CA 1
ATOM 959 C C . ASP A 1 116 ? -10.523 26.031 -2.451 1 95.19 116 ASP A C 1
ATOM 961 O O . ASP A 1 116 ? -11.023 25.109 -3.092 1 95.19 116 ASP A O 1
ATOM 965 N N . VAL A 1 117 ? -10.539 26.203 -1.198 1 94.19 117 VAL A N 1
ATOM 966 C CA . VAL A 1 117 ? -11.43 25.375 -0.4 1 94.19 117 VAL A CA 1
ATOM 967 C C . VAL A 1 117 ? -12.82 26 -0.333 1 94.19 117 VAL A C 1
ATOM 969 O O . VAL A 1 117 ? -12.961 27.156 0.093 1 94.19 117 VAL A O 1
ATOM 972 N N . ASN A 1 118 ? -13.766 25.203 -0.752 1 92 118 ASN A N 1
ATOM 973 C CA . ASN A 1 118 ? -15.125 25.719 -0.718 1 92 118 ASN A CA 1
ATOM 974 C C . ASN A 1 118 ? -15.789 25.469 0.635 1 92 118 ASN A C 1
ATOM 976 O O . ASN A 1 118 ? -15.844 24.344 1.107 1 92 118 ASN A O 1
ATOM 980 N N . PHE A 1 119 ? -16.188 26.516 1.248 1 88.69 119 PHE A N 1
ATOM 981 C CA . PHE A 1 119 ? -16.969 26.484 2.479 1 88.69 119 PHE A CA 1
ATOM 982 C C . PHE A 1 119 ? -18.297 27.219 2.309 1 88.69 119 PHE A C 1
ATOM 984 O O . PHE A 1 119 ? -18.328 28.453 2.4 1 88.69 119 PHE A O 1
ATOM 991 N N . GLY A 1 120 ? -19.328 26.406 2.113 1 85.44 120 GLY A N 1
ATOM 992 C CA . GLY A 1 120 ? -20.562 27.047 1.705 1 85.44 120 GLY A CA 1
ATOM 993 C C . GLY A 1 120 ? -20.453 27.797 0.389 1 85.44 120 GLY A C 1
ATOM 994 O O . GLY A 1 120 ? -20.094 27.203 -0.635 1 85.44 120 GLY A O 1
ATOM 995 N N . GLU A 1 121 ? -20.719 29.078 0.473 1 89.88 121 GLU A N 1
ATOM 996 C CA . GLU A 1 121 ? -20.656 29.891 -0.734 1 89.88 121 GLU A CA 1
ATOM 997 C C . GLU A 1 121 ? -19.297 30.594 -0.853 1 89.88 121 GLU A C 1
ATOM 999 O O . GLU A 1 121 ? -19.031 31.266 -1.851 1 89.88 121 GLU A O 1
ATOM 1004 N N . ASN A 1 122 ? -18.5 30.391 0.1 1 93.31 122 ASN A N 1
ATOM 1005 C CA . ASN A 1 122 ? -17.219 31.094 0.125 1 93.31 122 ASN A CA 1
ATOM 1006 C C . ASN A 1 122 ? -16.062 30.172 -0.275 1 93.31 122 ASN A C 1
ATOM 1008 O O . ASN A 1 122 ? -16.109 28.969 -0.014 1 93.31 122 ASN A O 1
ATOM 1012 N N . ILE A 1 123 ? -15.117 30.797 -0.993 1 95 123 ILE A N 1
ATOM 1013 C CA . ILE A 1 123 ? -13.844 30.141 -1.263 1 95 123 ILE A CA 1
ATOM 1014 C C . ILE A 1 123 ? -12.789 30.641 -0.267 1 95 123 ILE A C 1
ATOM 1016 O O . ILE A 1 123 ? -12.609 31.844 -0.089 1 95 123 ILE A O 1
ATOM 1020 N N . THR A 1 124 ? -12.195 29.641 0.442 1 95.06 124 THR A N 1
ATOM 1021 C CA . THR A 1 124 ? -11.273 30.047 1.499 1 95.06 124 THR A CA 1
ATOM 1022 C C . THR A 1 124 ? -9.984 29.25 1.432 1 95.06 124 THR A C 1
ATOM 1024 O O . THR A 1 124 ? -9.82 28.391 0.557 1 95.06 124 THR A O 1
ATOM 1027 N N . GLU A 1 125 ? -9.031 29.656 2.221 1 96.12 125 GLU A N 1
ATOM 1028 C CA . GLU A 1 125 ? -7.816 28.906 2.484 1 96.12 125 GLU A CA 1
AT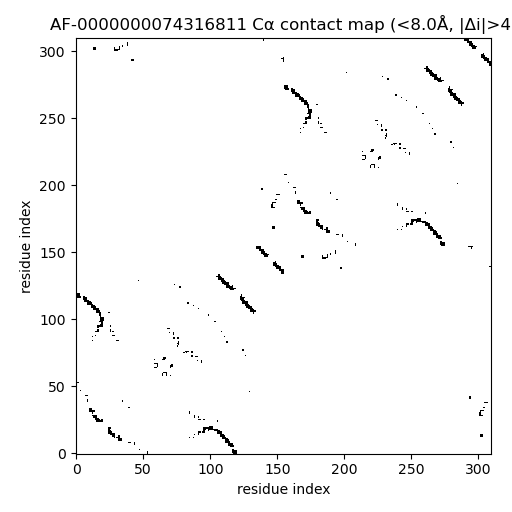OM 1029 C C . GLU A 1 125 ? -7.977 28 3.711 1 96.12 125 GLU A C 1
ATOM 1031 O O . GLU A 1 125 ? -8.883 28.219 4.52 1 96.12 125 GLU A O 1
ATOM 1036 N N . ALA A 1 126 ? -7.16 26.984 3.744 1 95.88 126 ALA A N 1
ATOM 1037 C CA . ALA A 1 126 ? -7.207 26.094 4.895 1 95.88 126 ALA A CA 1
ATOM 1038 C C . ALA A 1 126 ? -5.82 25.547 5.227 1 95.88 126 ALA A C 1
ATOM 1040 O O . ALA A 1 126 ? -4.953 25.469 4.352 1 95.88 126 ALA A O 1
ATOM 1041 N N . ILE A 1 127 ? -5.656 25.25 6.504 1 97.94 127 ILE A N 1
ATOM 1042 C CA . ILE A 1 127 ? -4.48 24.516 6.961 1 97.94 127 ILE A CA 1
ATOM 1043 C C . ILE A 1 127 ? -4.871 23.078 7.301 1 97.94 127 ILE A C 1
ATOM 1045 O O . ILE A 1 127 ? -5.832 22.859 8.039 1 97.94 127 ILE A O 1
ATOM 1049 N N . GLY A 1 128 ? -4.223 22.188 6.609 1 97.25 128 GLY A N 1
ATOM 1050 C CA . GLY A 1 128 ? -4.398 20.781 6.934 1 97.25 128 GLY A CA 1
ATOM 1051 C C . GLY A 1 128 ? -3.297 20.219 7.824 1 97.25 128 GLY A C 1
ATOM 1052 O O . GLY A 1 128 ? -2.115 20.5 7.598 1 97.25 128 GLY A O 1
ATOM 1053 N N . ILE A 1 129 ? -3.648 19.453 8.836 1 97.88 129 ILE A N 1
ATOM 1054 C CA . ILE A 1 129 ? -2.705 18.797 9.734 1 97.88 129 ILE A CA 1
ATOM 1055 C C . ILE A 1 129 ? -2.996 17.297 9.781 1 97.88 129 ILE A C 1
ATOM 1057 O O . ILE A 1 129 ? -4.066 16.875 10.227 1 97.88 129 ILE A O 1
ATOM 1061 N N . PHE A 1 130 ? -2.004 16.562 9.305 1 96.69 130 PHE A N 1
ATOM 1062 C CA . PHE A 1 130 ? -2.168 15.109 9.195 1 96.69 130 PHE A CA 1
ATOM 1063 C C . PHE A 1 130 ? -0.974 14.383 9.789 1 96.69 130 PHE A C 1
ATOM 1065 O O . PHE A 1 130 ? 0.171 14.805 9.617 1 96.69 130 PHE A O 1
ATOM 1072 N N . LYS A 1 131 ? -1.257 13.312 10.461 1 94.75 131 LYS A N 1
ATOM 1073 C CA . LYS A 1 131 ? -0.185 12.477 11 1 94.75 131 LYS A CA 1
ATOM 1074 C C . LYS A 1 131 ? -0.348 11.023 10.562 1 94.75 131 LYS A C 1
ATOM 1076 O O . LYS A 1 131 ? -1.412 10.43 10.758 1 94.75 131 LYS A O 1
ATOM 1081 N N . SER A 1 132 ? 0.668 10.523 9.914 1 91.38 132 SER A N 1
ATOM 1082 C CA . SER A 1 132 ? 0.71 9.102 9.578 1 91.38 132 SER A CA 1
ATOM 1083 C C . SER A 1 132 ? 1.403 8.297 10.672 1 91.38 132 SER A C 1
ATOM 1085 O O . SER A 1 132 ? 2.531 8.609 11.062 1 91.38 132 SER A O 1
ATOM 1087 N N . GLU A 1 133 ? 0.781 7.328 11.203 1 87.62 133 GLU A N 1
ATOM 1088 C CA . GLU A 1 133 ? 1.339 6.582 12.328 1 87.62 133 GLU A CA 1
ATOM 1089 C C . GLU A 1 133 ? 1.743 5.172 11.914 1 87.62 133 GLU A C 1
ATOM 1091 O O . GLU A 1 133 ? 2.695 4.609 12.453 1 87.62 133 GLU A O 1
ATOM 1096 N N . SER A 1 134 ? 0.991 4.539 11.047 1 82.56 134 SER A N 1
ATOM 1097 C CA . SER A 1 134 ? 1.316 3.174 10.656 1 82.56 134 SER A CA 1
ATOM 1098 C C . SER A 1 134 ? 1.607 3.082 9.164 1 82.56 134 SER A C 1
ATOM 1100 O O . SER A 1 134 ? 0.959 3.752 8.352 1 82.56 134 SER A O 1
ATOM 1102 N N . LYS A 1 135 ? 2.732 2.439 8.898 1 80.31 135 LYS A N 1
ATOM 1103 C CA . LYS A 1 135 ? 3.076 2.17 7.508 1 80.31 135 LYS A CA 1
ATOM 1104 C C . LYS A 1 135 ? 2.605 0.781 7.082 1 80.31 135 LYS A C 1
ATOM 1106 O O . LYS A 1 135 ? 2.637 -0.16 7.879 1 80.31 135 LYS A O 1
ATOM 1111 N N . ASP A 1 136 ? 2.066 0.807 5.902 1 80.19 136 ASP A N 1
ATOM 1112 C CA . ASP A 1 136 ? 1.708 -0.487 5.328 1 80.19 136 ASP A CA 1
ATOM 1113 C C . ASP A 1 136 ? 2.883 -1.092 4.566 1 80.19 136 ASP A C 1
ATOM 1115 O O . ASP A 1 136 ? 3.684 -0.367 3.971 1 80.19 136 ASP A O 1
ATOM 1119 N N . THR A 1 137 ? 3.039 -2.418 4.789 1 81.25 137 THR A N 1
ATOM 1120 C CA . THR A 1 137 ? 4.031 -3.125 3.988 1 81.25 137 THR A CA 1
ATOM 1121 C C . THR A 1 137 ? 3.459 -3.504 2.625 1 81.25 137 THR A C 1
ATOM 1123 O O . THR A 1 137 ? 2.305 -3.928 2.527 1 81.25 137 THR A O 1
ATOM 1126 N N . TYR A 1 138 ? 4.191 -3.154 1.614 1 82.38 138 TYR A N 1
ATOM 1127 C CA . TYR A 1 138 ? 3.773 -3.576 0.282 1 82.38 138 TYR A CA 1
ATOM 1128 C C . TYR A 1 138 ? 4.918 -4.258 -0.458 1 82.38 138 TYR A C 1
ATOM 1130 O O . TYR A 1 138 ? 6.086 -4.07 -0.113 1 82.38 138 TYR A O 1
ATOM 1138 N N . LEU A 1 139 ? 4.523 -5.148 -1.373 1 85.31 139 LEU A N 1
ATOM 1139 C CA . LEU A 1 139 ? 5.5 -5.871 -2.182 1 85.31 139 LEU A CA 1
ATOM 1140 C C . LEU A 1 139 ? 5.633 -5.242 -3.564 1 85.31 139 LEU A C 1
ATOM 1142 O O . LEU A 1 139 ? 4.633 -4.891 -4.191 1 85.31 139 LEU A O 1
ATOM 1146 N N . LYS A 1 140 ? 6.848 -4.945 -3.85 1 86.62 140 LYS A N 1
ATOM 1147 C CA . LYS A 1 140 ? 7.168 -4.438 -5.18 1 86.62 140 LYS A CA 1
ATOM 1148 C C . LYS A 1 140 ? 7.82 -5.512 -6.039 1 86.62 140 LYS A C 1
ATOM 1150 O O . LYS A 1 140 ? 8.805 -6.129 -5.629 1 86.62 140 LYS A O 1
ATOM 1155 N N . VAL A 1 141 ? 7.246 -5.746 -7.234 1 88.81 141 VAL A N 1
ATOM 1156 C CA . VAL A 1 141 ? 7.785 -6.723 -8.18 1 88.81 141 VAL A CA 1
ATOM 1157 C C . VAL A 1 141 ? 8.219 -6.02 -9.461 1 88.81 141 VAL A C 1
ATOM 1159 O O . VAL A 1 141 ? 7.477 -5.207 -10.016 1 88.81 141 VAL A O 1
ATOM 1162 N N . TYR A 1 142 ? 9.414 -6.211 -9.875 1 88.25 142 TYR A N 1
ATOM 1163 C CA . TYR A 1 142 ? 9.914 -5.555 -11.078 1 88.25 142 TYR A CA 1
ATOM 1164 C C . TYR A 1 142 ? 10.906 -6.445 -11.812 1 88.25 142 TYR A C 1
ATOM 1166 O O . TYR A 1 142 ? 11.547 -7.305 -11.203 1 88.25 142 TYR A O 1
ATOM 1174 N N . PRO A 1 143 ? 10.93 -6.238 -13.195 1 90.5 143 PRO A N 1
ATOM 1175 C CA . PRO A 1 143 ? 11.859 -7.062 -13.977 1 90.5 143 PRO A CA 1
ATOM 1176 C C . PRO A 1 143 ? 13.32 -6.789 -13.625 1 90.5 143 PRO A C 1
ATOM 1178 O O . PRO A 1 143 ? 13.695 -5.641 -13.375 1 90.5 143 PRO A O 1
ATOM 1181 N N . LYS A 1 144 ? 14.086 -7.73 -13.422 1 91.19 144 LYS A N 1
ATOM 1182 C CA . LYS A 1 144 ? 15.531 -7.656 -13.219 1 91.19 144 LYS A CA 1
ATOM 1183 C C . LYS A 1 144 ? 16.25 -8.727 -14.023 1 91.19 144 LYS A C 1
ATOM 1185 O O . LYS A 1 144 ? 16.172 -9.914 -13.719 1 91.19 144 LYS A O 1
ATOM 1190 N N . LYS A 1 145 ? 17.016 -8.172 -15.055 1 88.38 145 LYS A N 1
ATOM 1191 C CA . LYS A 1 145 ? 17.656 -9.062 -16.016 1 88.38 145 LYS A CA 1
ATOM 1192 C C . LYS A 1 145 ? 16.625 -9.93 -16.734 1 88.38 145 LYS A C 1
ATOM 1194 O O . LYS A 1 145 ? 15.703 -9.406 -17.359 1 88.38 145 LYS A O 1
ATOM 1199 N N . SER A 1 146 ? 16.594 -11.188 -16.781 1 90.88 146 SER A N 1
ATOM 1200 C CA . SER A 1 146 ? 15.672 -12.07 -17.484 1 90.88 146 SER A CA 1
ATOM 1201 C C . SER A 1 146 ? 14.719 -12.75 -16.516 1 90.88 146 SER A C 1
ATOM 1203 O O . SER A 1 146 ? 14.188 -13.828 -16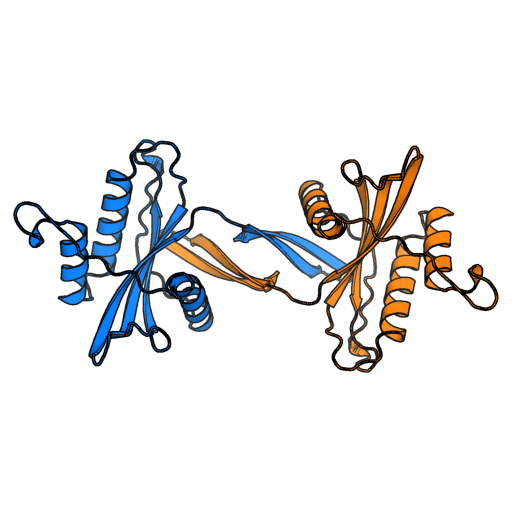.812 1 90.88 146 SER A O 1
ATOM 1205 N N . THR A 1 147 ? 14.594 -12.062 -15.328 1 92.19 147 THR A N 1
ATOM 1206 C CA . THR A 1 147 ? 13.695 -12.555 -14.289 1 92.19 147 THR A CA 1
ATOM 1207 C C . THR A 1 147 ? 12.969 -11.398 -13.609 1 92.19 147 THR A C 1
ATOM 1209 O O . THR A 1 147 ? 12.703 -10.375 -14.234 1 92.19 147 THR A O 1
ATOM 1212 N N . TYR A 1 148 ? 12.461 -11.672 -12.375 1 92.69 148 TYR A N 1
ATOM 1213 C CA . TYR A 1 148 ? 11.812 -10.656 -11.547 1 92.69 148 TYR A CA 1
ATOM 1214 C C . TYR A 1 148 ? 12.453 -10.602 -10.164 1 92.69 148 TYR A C 1
ATOM 1216 O O . TYR A 1 148 ? 13.07 -11.562 -9.719 1 92.69 148 TYR A O 1
ATOM 1224 N N . GLN A 1 149 ? 12.352 -9.43 -9.68 1 91.69 149 GLN A N 1
ATOM 1225 C CA . GLN A 1 149 ? 12.742 -9.227 -8.281 1 91.69 149 GLN A CA 1
ATOM 1226 C C . GLN A 1 149 ? 11.562 -8.727 -7.453 1 91.69 149 GLN A C 1
ATOM 1228 O O . GLN A 1 149 ? 10.758 -7.922 -7.93 1 91.69 149 GLN A O 1
ATOM 1233 N N . VAL A 1 150 ? 11.492 -9.305 -6.246 1 91.81 150 VAL A N 1
ATOM 1234 C CA . VAL A 1 150 ? 10.453 -8.875 -5.312 1 91.81 150 VAL A CA 1
ATOM 1235 C C . VAL A 1 150 ? 11.094 -8.203 -4.102 1 91.81 150 VAL A C 1
ATOM 1237 O O . VAL A 1 150 ? 12 -8.766 -3.48 1 91.81 150 VAL A O 1
ATOM 1240 N N . ASP A 1 151 ? 10.609 -6.984 -3.787 1 88.56 151 ASP A N 1
ATOM 1241 C CA . ASP A 1 151 ? 11.078 -6.254 -2.6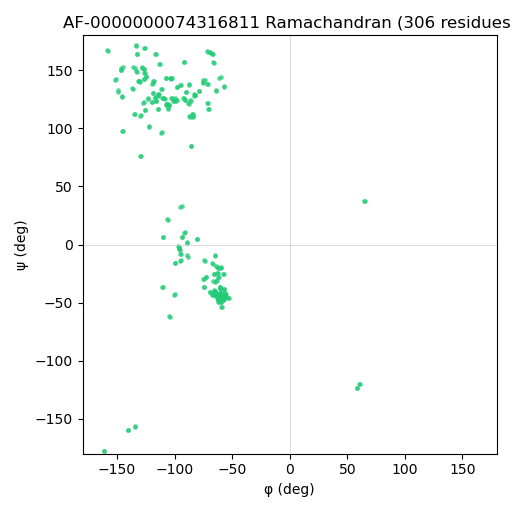09 1 88.56 151 ASP A CA 1
ATOM 1242 C C . ASP A 1 151 ? 9.898 -5.832 -1.729 1 88.56 151 ASP A C 1
ATOM 1244 O O . ASP A 1 151 ? 8.781 -5.66 -2.217 1 88.56 151 ASP A O 1
ATOM 1248 N N . ALA A 1 152 ? 10.156 -5.91 -0.491 1 86.44 152 ALA A N 1
ATOM 1249 C CA . ALA A 1 152 ? 9.18 -5.348 0.443 1 86.44 152 ALA A CA 1
ATOM 1250 C C . ALA A 1 152 ? 9.492 -3.885 0.739 1 86.44 152 ALA A C 1
ATOM 1252 O O . ALA A 1 152 ? 10.648 -3.512 0.917 1 86.44 152 ALA A O 1
ATOM 1253 N N . GLU A 1 153 ? 8.445 -3.08 0.625 1 80.31 153 GLU A N 1
ATOM 1254 C CA . GLU A 1 153 ? 8.578 -1.667 0.965 1 80.31 153 GLU A CA 1
ATOM 1255 C C . GLU A 1 153 ? 7.523 -1.245 1.985 1 80.31 153 GLU A C 1
ATOM 1257 O O . GLU A 1 153 ? 6.5 -1.917 2.143 1 80.31 153 GLU A O 1
ATOM 1262 N N . ARG A 1 154 ? 7.945 -0.314 2.797 1 75.62 154 ARG A N 1
ATOM 1263 C CA . ARG A 1 154 ? 6.992 0.222 3.764 1 75.62 154 ARG A CA 1
ATOM 1264 C C . ARG A 1 154 ? 6.586 1.646 3.4 1 75.62 154 ARG A C 1
ATOM 1266 O O . ARG A 1 154 ? 7.43 2.461 3.02 1 75.62 154 ARG A O 1
ATOM 1273 N N . GLY A 1 155 ? 5.371 1.867 3.289 1 75.38 155 GLY A N 1
ATOM 1274 C CA . GLY A 1 155 ? 4.859 3.199 3.01 1 75.38 155 GLY A CA 1
ATOM 1275 C C . GLY A 1 155 ? 3.484 3.445 3.6 1 75.38 155 GLY A C 1
ATOM 1276 O O . GLY A 1 155 ? 2.793 2.504 3.992 1 75.38 155 GLY A O 1
ATOM 1277 N N . MET B 1 1 ? -10.711 -30.25 6.504 1 68.94 1 MET B N 1
ATOM 1278 C CA . MET B 1 1 ? -10.367 -28.906 6.961 1 68.94 1 MET B CA 1
ATOM 1279 C C . MET B 1 1 ? -8.992 -28.5 6.457 1 68.94 1 MET B C 1
ATOM 1281 O O . MET B 1 1 ? -8.07 -29.312 6.398 1 68.94 1 MET B O 1
ATOM 1285 N N . PHE B 1 2 ? -8.93 -27.547 5.586 1 81.25 2 PHE B N 1
ATOM 1286 C CA . PHE B 1 2 ? -7.723 -27.016 4.969 1 81.25 2 PHE B CA 1
ATOM 1287 C C . PHE B 1 2 ? -7.09 -25.938 5.855 1 81.25 2 PHE B C 1
ATOM 1289 O O . PHE B 1 2 ? -7.785 -25.062 6.371 1 81.25 2 PHE B O 1
ATOM 1296 N N . ASN B 1 3 ? -5.844 -26.312 6.402 1 85 3 ASN B N 1
ATOM 1297 C CA . ASN B 1 3 ? -5.109 -25.391 7.246 1 85 3 ASN B CA 1
ATOM 1298 C C . ASN B 1 3 ? -3.779 -24.984 6.613 1 85 3 ASN B C 1
ATOM 1300 O O . ASN B 1 3 ? -2.945 -25.844 6.316 1 85 3 ASN B O 1
ATOM 1304 N N . LEU B 1 4 ? -3.576 -23.688 6.438 1 89.56 4 LEU B N 1
ATOM 1305 C CA . LEU B 1 4 ? -2.41 -23.188 5.715 1 89.56 4 LEU B CA 1
ATOM 1306 C C . LEU B 1 4 ? -1.433 -22.5 6.664 1 89.56 4 LEU B C 1
ATOM 1308 O O . LEU B 1 4 ? -0.418 -21.953 6.227 1 89.56 4 LEU B O 1
ATOM 1312 N N . LYS B 1 5 ? -1.644 -22.531 7.957 1 87.5 5 LYS B N 1
ATOM 1313 C CA . LYS B 1 5 ? -0.839 -21.812 8.938 1 87.5 5 LYS B CA 1
ATOM 1314 C C . LYS B 1 5 ? 0.618 -22.266 8.898 1 87.5 5 LYS B C 1
ATOM 1316 O O . LYS B 1 5 ? 1.53 -21.438 9.016 1 87.5 5 LYS B O 1
ATOM 1321 N N . ASN B 1 6 ? 0.836 -23.547 8.664 1 91.75 6 ASN B N 1
ATOM 1322 C CA . ASN B 1 6 ? 2.184 -24.109 8.703 1 91.75 6 ASN B CA 1
ATOM 1323 C C . ASN B 1 6 ? 2.793 -24.188 7.305 1 91.75 6 ASN B C 1
ATOM 1325 O O . ASN B 1 6 ? 3.93 -24.625 7.141 1 91.75 6 ASN B O 1
ATOM 1329 N N . ALA B 1 7 ? 2.039 -23.812 6.316 1 94.12 7 ALA B N 1
ATOM 1330 C CA . ALA B 1 7 ? 2.518 -23.922 4.941 1 94.12 7 ALA B CA 1
ATOM 1331 C C . ALA B 1 7 ? 3.824 -23.156 4.75 1 94.12 7 ALA B C 1
ATOM 1333 O O . ALA B 1 7 ? 3.994 -22.062 5.289 1 94.12 7 ALA B O 1
ATOM 1334 N N . ARG B 1 8 ? 4.707 -23.781 4.082 1 94.12 8 ARG B N 1
ATOM 1335 C CA . ARG B 1 8 ? 5.988 -23.156 3.762 1 94.12 8 ARG B CA 1
ATOM 1336 C C . ARG B 1 8 ? 6.129 -22.922 2.262 1 94.12 8 ARG B C 1
ATOM 1338 O O . ARG B 1 8 ? 5.938 -23.844 1.469 1 94.12 8 ARG B O 1
ATOM 1345 N N . LEU B 1 9 ? 6.469 -21.766 1.854 1 96.69 9 LEU B N 1
ATOM 1346 C CA . LEU B 1 9 ? 6.727 -21.438 0.456 1 96.69 9 LEU B CA 1
ATOM 1347 C C . LEU B 1 9 ? 8.156 -21.797 0.066 1 96.69 9 LEU B C 1
ATOM 1349 O O . LEU B 1 9 ? 9.102 -21.078 0.415 1 96.69 9 LEU B O 1
ATOM 1353 N N . ASP B 1 10 ? 8.32 -22.797 -0.744 1 95.19 10 ASP B N 1
ATOM 1354 C CA . ASP B 1 10 ? 9.641 -23.359 -1.001 1 95.19 10 ASP B CA 1
ATOM 1355 C C . ASP B 1 10 ? 10.219 -22.844 -2.318 1 95.19 10 ASP B C 1
ATOM 1357 O O . ASP B 1 10 ? 11.422 -22.625 -2.43 1 95.19 10 ASP B O 1
ATOM 1361 N N . ARG B 1 11 ? 9.391 -22.781 -3.33 1 96.31 11 ARG B N 1
ATOM 1362 C CA . ARG B 1 11 ? 9.82 -22.312 -4.648 1 96.31 11 ARG B CA 1
ATOM 1363 C C . ARG B 1 11 ? 8.828 -21.312 -5.227 1 96.31 11 ARG B C 1
ATOM 1365 O O . ARG B 1 11 ? 7.629 -21.391 -4.969 1 96.31 11 ARG B O 1
ATOM 1372 N N . LEU B 1 12 ? 9.383 -20.406 -6.02 1 97.69 12 LEU B N 1
ATOM 1373 C CA . LEU B 1 12 ? 8.562 -19.344 -6.594 1 97.69 12 LEU B CA 1
ATOM 1374 C C . LEU B 1 12 ? 9.055 -18.969 -7.984 1 97.69 12 LEU B C 1
ATOM 1376 O O . LEU B 1 12 ? 10.258 -18.766 -8.188 1 97.69 12 LEU B O 1
ATOM 1380 N N . ALA B 1 13 ? 8.188 -18.984 -8.906 1 98 13 ALA B N 1
ATOM 1381 C CA . ALA B 1 13 ? 8.422 -18.406 -10.227 1 98 13 ALA B CA 1
ATOM 1382 C C . ALA B 1 13 ? 7.457 -17.266 -10.508 1 98 13 ALA B C 1
ATOM 1384 O O . ALA B 1 13 ? 6.281 -17.328 -10.141 1 98 13 ALA B O 1
ATOM 1385 N N . VAL B 1 14 ? 8.008 -16.234 -11.141 1 97.56 14 VAL B N 1
ATOM 1386 C CA . VAL B 1 14 ? 7.188 -15.07 -11.484 1 97.56 14 VAL B CA 1
ATOM 1387 C C . VAL B 1 14 ? 7.254 -14.812 -12.984 1 97.56 14 VAL B C 1
ATOM 1389 O O . VAL B 1 14 ? 8.344 -14.742 -13.562 1 97.56 14 VAL B O 1
ATOM 1392 N N . HIS B 1 15 ? 6.109 -14.75 -13.633 1 97.75 15 HIS B N 1
ATOM 1393 C CA . HIS B 1 15 ? 5.961 -14.43 -15.047 1 97.75 15 HIS B CA 1
ATOM 1394 C C . HIS B 1 15 ? 5 -13.266 -15.25 1 97.75 15 HIS B C 1
ATOM 1396 O O . HIS B 1 15 ? 4.387 -12.789 -14.297 1 97.75 15 HIS B O 1
ATOM 1402 N N . ARG B 1 16 ? 4.949 -12.766 -16.406 1 96.25 16 ARG B N 1
ATOM 1403 C CA . ARG B 1 16 ? 3.963 -11.758 -16.797 1 96.25 16 ARG B CA 1
ATOM 1404 C C . ARG B 1 16 ? 2.963 -12.336 -17.797 1 96.25 16 ARG B C 1
ATOM 1406 O O . ARG B 1 16 ? 3.354 -12.961 -18.781 1 96.25 16 ARG B O 1
ATOM 1413 N N . VAL B 1 17 ? 1.676 -12.203 -17.469 1 96.75 17 VAL B N 1
ATOM 1414 C CA . VAL B 1 17 ? 0.658 -12.805 -18.328 1 96.75 17 VAL B CA 1
ATOM 1415 C C . VAL B 1 17 ? -0.496 -11.82 -18.516 1 96.75 17 VAL B C 1
ATOM 1417 O O . VAL B 1 17 ? -0.959 -11.203 -17.562 1 96.75 17 VAL B O 1
ATOM 1420 N N . GLY B 1 18 ? -0.979 -11.625 -19.688 1 95.5 18 GLY B N 1
ATOM 1421 C CA . GLY B 1 18 ? -2.164 -10.867 -20.062 1 95.5 18 GLY B CA 1
ATOM 1422 C C . GLY B 1 18 ? -3.047 -11.594 -21.062 1 95.5 18 GLY B C 1
ATOM 1423 O O . GLY B 1 18 ? -3.084 -12.828 -21.078 1 95.5 18 GLY B O 1
ATOM 1424 N N . SER B 1 19 ? -3.83 -10.789 -21.766 1 93.25 19 SER B N 1
ATOM 1425 C CA . SER B 1 19 ? -4.762 -11.352 -22.734 1 93.25 19 SER B CA 1
ATOM 1426 C C . SER B 1 19 ? -4.031 -11.844 -23.984 1 93.25 19 SER B C 1
ATOM 1428 O O . SER B 1 19 ? -3.109 -11.18 -24.469 1 93.25 19 SER B O 1
ATOM 1430 N N . LYS B 1 20 ? -4.508 -12.945 -24.484 1 93.25 20 LYS B N 1
ATOM 1431 C CA . LYS B 1 20 ? -3.926 -13.531 -25.688 1 93.25 20 LYS B CA 1
ATOM 1432 C C . LYS B 1 20 ? -4.09 -12.602 -26.891 1 93.25 20 LYS B C 1
ATOM 1434 O O . LYS B 1 20 ? -3.359 -12.719 -27.875 1 93.25 20 LYS B O 1
ATOM 1439 N N . THR B 1 21 ? -5.105 -11.766 -26.781 1 91.31 21 THR B N 1
ATOM 1440 C CA . THR B 1 21 ? -5.328 -10.812 -27.859 1 91.31 21 THR B CA 1
ATOM 1441 C C . THR B 1 21 ? -4.137 -9.875 -28.016 1 91.31 21 THR B C 1
ATOM 1443 O O . THR B 1 21 ? -3.975 -9.227 -29.047 1 91.31 21 THR B O 1
ATOM 1446 N N . ASP B 1 22 ? -3.287 -9.703 -27.047 1 90.19 22 ASP B N 1
ATOM 1447 C CA . ASP B 1 22 ? -2.02 -8.977 -27.062 1 90.19 22 ASP B CA 1
ATOM 1448 C C . ASP B 1 22 ? -0.837 -9.93 -26.922 1 90.19 22 ASP B C 1
ATOM 1450 O O . ASP B 1 22 ? -0.446 -10.289 -25.812 1 90.19 22 ASP B O 1
ATOM 1454 N N . PRO B 1 23 ? -0.25 -10.312 -27.984 1 84.88 23 PRO B N 1
ATOM 1455 C CA . PRO B 1 23 ? 0.832 -11.297 -27.938 1 84.88 23 PRO B CA 1
ATOM 1456 C C . PRO B 1 23 ? 1.987 -10.859 -27.031 1 84.88 23 PRO B C 1
ATOM 1458 O O . PRO B 1 23 ? 2.701 -11.703 -26.484 1 84.88 23 PRO B O 1
ATOM 1461 N N . GLU B 1 24 ? 2.156 -9.586 -26.844 1 89.81 24 GLU B N 1
ATOM 1462 C CA . GLU B 1 24 ? 3.254 -9.062 -26.031 1 89.81 24 GLU B CA 1
ATOM 1463 C C . GLU B 1 24 ? 2.93 -9.141 -24.547 1 89.81 24 GLU B C 1
ATOM 1465 O O . GLU B 1 24 ? 3.756 -8.773 -23.703 1 89.81 24 GLU B O 1
ATOM 1470 N N . SER B 1 25 ? 1.744 -9.766 -24.312 1 92.94 25 SER B N 1
ATOM 1471 C CA . SER B 1 25 ? 1.311 -9.758 -22.922 1 92.94 25 SER B CA 1
ATOM 1472 C C . SER B 1 25 ? 1.754 -11.023 -22.188 1 92.94 25 SER B C 1
ATOM 1474 O O . SER B 1 25 ? 1.329 -11.281 -21.062 1 92.94 25 SER B O 1
ATOM 1476 N N . LEU B 1 26 ? 2.594 -11.867 -22.906 1 96.25 26 LEU B N 1
ATOM 1477 C CA . LEU B 1 26 ? 3.211 -13.016 -22.25 1 96.25 26 LEU B CA 1
ATOM 1478 C C . LEU B 1 26 ? 4.727 -12.852 -22.188 1 96.25 26 LEU B C 1
ATOM 1480 O O . LEU B 1 26 ? 5.387 -12.703 -23.219 1 96.25 26 LEU B O 1
ATOM 1484 N N . ASP B 1 27 ? 5.23 -12.781 -20.984 1 96.44 27 ASP B N 1
ATOM 1485 C CA . ASP B 1 27 ? 6.668 -12.742 -20.734 1 96.44 27 ASP B CA 1
ATOM 1486 C C . ASP B 1 27 ? 7.074 -13.789 -19.703 1 96.44 27 ASP B C 1
ATOM 1488 O O . ASP B 1 27 ? 6.754 -13.656 -18.516 1 96.44 27 ASP B O 1
ATOM 1492 N N . LEU B 1 28 ? 7.809 -14.805 -20.188 1 97.62 28 LEU B N 1
ATOM 1493 C CA . LEU B 1 28 ? 8.242 -15.883 -19.312 1 97.62 28 LEU B CA 1
ATOM 1494 C C . LEU B 1 28 ? 9.625 -15.602 -18.734 1 97.62 28 LEU B C 1
ATOM 1496 O O . LEU B 1 28 ? 10.555 -15.281 -19.484 1 97.62 28 LEU B O 1
ATOM 1500 N N . SER B 1 29 ? 9.703 -15.656 -17.438 1 97 29 SER B N 1
ATOM 1501 C CA . SER B 1 29 ? 11.016 -15.516 -16.812 1 97 29 SER B CA 1
ATOM 1502 C C . SER B 1 29 ? 11.93 -16.688 -17.156 1 97 29 SER B C 1
ATOM 1504 O O . SER B 1 29 ? 11.453 -17.781 -17.469 1 97 29 SER B O 1
ATOM 1506 N N . LYS B 1 30 ? 13.203 -16.438 -17.078 1 96.75 30 LYS B N 1
ATOM 1507 C CA . LYS B 1 30 ? 14.172 -17.453 -17.469 1 96.75 30 LYS B CA 1
ATOM 1508 C C . LYS B 1 30 ? 14.523 -18.359 -16.297 1 96.75 30 LYS B C 1
ATOM 1510 O O . LYS B 1 30 ? 15.211 -19.375 -16.469 1 96.75 30 LYS B O 1
ATOM 1515 N N . ASP B 1 31 ? 14.078 -17.953 -15.109 1 96.25 31 ASP B N 1
ATOM 1516 C CA . ASP B 1 31 ? 14.383 -18.75 -13.922 1 96.25 31 ASP B CA 1
ATOM 1517 C C . ASP B 1 31 ? 13.383 -18.469 -12.805 1 96.25 31 ASP B C 1
ATOM 1519 O O . ASP B 1 31 ? 12.641 -17.484 -12.859 1 96.25 31 ASP B O 1
ATOM 1523 N N . GLU B 1 32 ? 13.406 -19.359 -11.758 1 96.44 32 GLU B N 1
ATOM 1524 C CA . GLU B 1 32 ? 12.695 -19.062 -10.516 1 96.44 32 GLU B CA 1
ATOM 1525 C C . GLU B 1 32 ? 13.406 -17.953 -9.727 1 96.44 32 GLU B C 1
ATOM 1527 O O . GLU B 1 32 ? 14.547 -17.609 -10.031 1 96.44 32 GLU B O 1
ATOM 1532 N N . ILE B 1 33 ? 12.711 -17.422 -8.75 1 94.81 33 ILE B N 1
ATOM 1533 C CA . ILE B 1 33 ? 13.328 -16.406 -7.898 1 94.81 33 ILE B CA 1
ATOM 1534 C C . ILE B 1 33 ? 13.484 -16.953 -6.48 1 94.81 33 ILE B C 1
ATOM 1536 O O . ILE B 1 33 ? 12.766 -17.875 -6.086 1 94.81 33 ILE B O 1
ATOM 1540 N N . THR B 1 34 ? 14.422 -16.422 -5.746 1 92.69 34 THR B N 1
ATOM 1541 C CA . THR B 1 34 ? 14.711 -16.828 -4.375 1 92.69 34 THR B CA 1
ATOM 1542 C C . THR B 1 34 ? 14.773 -15.625 -3.449 1 92.69 34 THR B C 1
ATOM 1544 O O . THR B 1 34 ? 15.859 -15.203 -3.035 1 92.69 34 THR B O 1
ATOM 1547 N N . PRO B 1 35 ? 13.641 -15.109 -3.115 1 91.5 35 PRO B N 1
ATOM 1548 C CA . PRO B 1 35 ? 13.656 -13.984 -2.176 1 91.5 35 PRO B CA 1
ATOM 1549 C C . PRO B 1 35 ? 14.117 -14.391 -0.78 1 91.5 35 PRO B C 1
ATOM 1551 O O . PRO B 1 35 ? 14.227 -15.586 -0.481 1 91.5 35 PRO B O 1
ATOM 1554 N N . ASP B 1 36 ? 14.469 -13.336 0.003 1 92.31 36 ASP B N 1
ATOM 1555 C CA . ASP B 1 36 ? 14.844 -13.648 1.381 1 92.31 36 ASP B CA 1
ATOM 1556 C C . ASP B 1 36 ? 13.633 -14.109 2.186 1 92.31 36 ASP B C 1
ATOM 1558 O O . ASP B 1 36 ? 12.492 -14.008 1.721 1 92.31 36 ASP B O 1
ATOM 1562 N N . GLU B 1 37 ? 13.883 -14.695 3.355 1 91.12 37 GLU B N 1
ATOM 1563 C CA . GLU B 1 37 ? 12.852 -15.32 4.184 1 91.12 37 GLU B CA 1
ATOM 1564 C C . GLU B 1 37 ? 11.75 -14.328 4.535 1 91.12 37 GLU B C 1
ATOM 1566 O O . GLU B 1 37 ? 10.57 -14.688 4.574 1 91.12 37 GLU B O 1
ATOM 1571 N N . ASP B 1 38 ? 12.102 -13.125 4.789 1 89.94 38 ASP B N 1
ATOM 1572 C CA . ASP B 1 38 ? 11.117 -12.117 5.172 1 89.94 38 ASP B CA 1
ATOM 1573 C C . ASP B 1 38 ? 10.141 -11.844 4.027 1 89.94 38 ASP B C 1
ATOM 1575 O O . ASP B 1 38 ? 8.938 -11.727 4.246 1 89.94 38 ASP B O 1
ATOM 1579 N N . ILE B 1 39 ? 10.703 -11.789 2.848 1 91.81 39 ILE B N 1
ATOM 1580 C CA . ILE B 1 39 ? 9.883 -11.547 1.667 1 91.81 39 ILE B CA 1
ATOM 1581 C C . ILE B 1 39 ? 8.992 -12.758 1.395 1 91.81 39 ILE B C 1
ATOM 1583 O O . ILE B 1 39 ? 7.816 -12.609 1.062 1 91.81 39 ILE B O 1
ATOM 1587 N N . LEU B 1 40 ? 9.578 -13.906 1.567 1 92.12 40 LEU B N 1
ATOM 1588 C CA . LEU B 1 40 ? 8.805 -15.125 1.36 1 92.12 40 LEU B CA 1
ATOM 1589 C C . LEU B 1 40 ? 7.629 -15.188 2.324 1 92.12 40 LEU B C 1
ATOM 1591 O O . LEU B 1 40 ? 6.523 -15.57 1.935 1 92.12 40 LEU B O 1
ATOM 1595 N N . ASN B 1 41 ? 7.879 -14.82 3.529 1 91.19 41 ASN B N 1
ATOM 1596 C CA . ASN B 1 41 ? 6.82 -14.82 4.535 1 91.19 41 ASN B CA 1
ATOM 1597 C C . ASN B 1 41 ? 5.723 -13.812 4.191 1 91.19 41 ASN B C 1
ATOM 1599 O O . ASN B 1 41 ? 4.539 -14.102 4.367 1 91.19 41 ASN B O 1
ATOM 1603 N N . LEU B 1 42 ? 6.113 -12.68 3.744 1 91.19 42 LEU B N 1
ATOM 1604 C CA . LEU B 1 42 ? 5.145 -11.664 3.332 1 91.19 42 LEU B CA 1
ATOM 1605 C C . LEU B 1 42 ? 4.324 -12.148 2.141 1 91.19 42 LEU B C 1
ATOM 1607 O O . LEU B 1 42 ? 3.104 -11.984 2.117 1 91.19 42 LEU B O 1
ATOM 1611 N N . LEU B 1 43 ? 4.996 -12.75 1.187 1 93.31 43 LEU B N 1
ATOM 1612 C CA . LEU B 1 43 ? 4.32 -13.297 0.015 1 93.31 43 LEU B CA 1
ATOM 1613 C C . LEU B 1 43 ? 3.307 -14.359 0.419 1 93.31 43 LEU B C 1
ATOM 1615 O O . LEU B 1 43 ? 2.176 -14.367 -0.07 1 93.31 43 LEU B O 1
ATOM 1619 N N . LYS B 1 44 ? 3.74 -15.203 1.295 1 92.88 44 LYS B N 1
ATOM 1620 C CA . LYS B 1 44 ? 2.848 -16.25 1.785 1 92.88 44 LYS B CA 1
ATOM 1621 C C . LYS B 1 44 ? 1.58 -15.648 2.389 1 92.88 44 LYS B C 1
ATOM 1623 O O . LYS B 1 44 ? 0.471 -16.094 2.084 1 92.88 44 LYS B O 1
ATOM 1628 N N . LYS B 1 45 ? 1.762 -14.648 3.16 1 89.38 45 LYS B N 1
ATOM 1629 C CA . LYS B 1 45 ? 0.63 -13.984 3.797 1 89.38 45 LYS B CA 1
ATOM 1630 C C . LYS B 1 45 ? -0.318 -13.398 2.756 1 89.38 45 LYS B C 1
ATOM 1632 O O . LYS B 1 45 ? -1.537 -13.547 2.863 1 89.38 45 LYS B O 1
ATOM 1637 N N . PHE B 1 46 ? 0.259 -12.805 1.813 1 88.81 46 PHE B N 1
ATOM 1638 C CA . PHE B 1 46 ? -0.536 -12.18 0.762 1 88.81 46 PHE B CA 1
ATOM 1639 C C . PHE B 1 46 ? -1.253 -13.234 -0.072 1 88.81 46 PHE B C 1
ATOM 1641 O O . PHE B 1 46 ? -2.434 -13.086 -0.391 1 88.81 46 PHE B O 1
ATOM 1648 N N . PHE B 1 47 ? -0.543 -14.273 -0.391 1 92.94 47 PHE B N 1
ATOM 1649 C CA . PHE B 1 47 ? -1.079 -15.312 -1.254 1 92.94 47 PHE B CA 1
ATOM 1650 C C . PHE B 1 47 ? -2.236 -16.031 -0.575 1 92.94 47 PHE B C 1
ATOM 1652 O O . PHE B 1 47 ? -3.244 -16.344 -1.215 1 92.94 47 PHE B O 1
ATOM 1659 N N . LEU B 1 48 ? -2.113 -16.266 0.665 1 91.38 48 LEU B N 1
ATOM 1660 C CA . LEU B 1 48 ? -3.021 -17.203 1.312 1 91.38 48 LEU B CA 1
ATOM 1661 C C . LEU B 1 48 ? -4.191 -16.469 1.959 1 91.38 48 LEU B C 1
ATOM 1663 O O . LEU B 1 48 ? -5.156 -17.094 2.4 1 91.38 48 LEU B O 1
ATOM 1667 N N . LYS B 1 49 ? -4.137 -15.148 1.907 1 87.38 49 LYS B N 1
ATOM 1668 C CA . LYS B 1 49 ? -5.176 -14.32 2.508 1 87.38 49 LYS B CA 1
ATOM 1669 C C . LYS B 1 49 ? -6.551 -14.68 1.96 1 87.38 49 LYS B C 1
ATOM 1671 O O . LYS B 1 49 ? -7.508 -14.836 2.723 1 87.38 49 LYS B O 1
ATOM 1676 N N . PRO B 1 50 ? -6.738 -14.898 0.733 1 86.94 50 PRO B N 1
ATOM 1677 C CA . PRO B 1 50 ? -8.062 -15.18 0.179 1 86.94 50 PRO B CA 1
ATOM 1678 C C . PRO B 1 50 ? -8.555 -16.594 0.52 1 86.94 50 PRO B C 1
ATOM 1680 O O . PRO B 1 50 ? -9.727 -16.906 0.304 1 86.94 50 PRO B O 1
ATOM 1683 N N . PHE B 1 51 ? -7.801 -17.438 0.951 1 87.44 51 PHE B N 1
ATOM 1684 C CA . PHE B 1 51 ? -8.148 -18.844 1.151 1 87.44 51 PHE B CA 1
ATOM 1685 C C . PHE B 1 51 ? -8.617 -19.078 2.582 1 87.44 51 PHE B C 1
ATOM 1687 O O . PHE B 1 51 ? -8.414 -20.172 3.129 1 87.44 51 PHE B O 1
ATOM 1694 N N . SER B 1 52 ? -9.273 -18.047 3.107 1 77 52 SER B N 1
ATOM 1695 C CA . SER B 1 52 ? -9.82 -18.188 4.453 1 77 52 SER B CA 1
ATOM 1696 C C . SER B 1 52 ? -11.07 -19.062 4.445 1 77 52 SER B C 1
ATOM 1698 O O . SER B 1 52 ? -11.336 -19.781 5.418 1 77 52 SER B O 1
ATOM 1700 N N . GLU B 1 53 ? -11.812 -19.062 3.361 1 77.75 53 GLU B N 1
ATOM 1701 C CA . GLU B 1 53 ? -12.992 -19.906 3.215 1 77.75 53 GLU B CA 1
ATOM 1702 C C . GLU B 1 53 ? -12.703 -21.109 2.32 1 77.75 53 GLU B C 1
ATOM 1704 O O . GLU B 1 53 ? -12 -20.984 1.312 1 77.75 53 GLU B O 1
ATOM 1709 N N . GLU B 1 54 ? -13.305 -22.141 2.756 1 77.75 54 GLU B N 1
ATOM 1710 C CA . GLU B 1 54 ? -13.023 -23.375 2.008 1 77.75 54 GLU B CA 1
ATOM 1711 C C . GLU B 1 54 ? -13.969 -23.516 0.82 1 77.75 54 GLU B C 1
ATOM 1713 O O . GLU B 1 54 ? -15.195 -23.562 0.991 1 77.75 54 GLU B O 1
ATOM 1718 N N . ARG B 1 55 ? -13.477 -23.375 -0.263 1 85.31 55 ARG B N 1
ATOM 1719 C CA . ARG B 1 55 ? -14.148 -23.797 -1.492 1 85.31 55 ARG B CA 1
ATOM 1720 C C . ARG B 1 55 ? -13.328 -24.844 -2.232 1 85.31 55 ARG B C 1
ATOM 1722 O O . ARG B 1 55 ? -12.148 -24.641 -2.52 1 85.31 55 ARG B O 1
ATOM 1729 N N . PHE B 1 56 ? -13.961 -25.953 -2.445 1 88.56 56 PHE B N 1
ATOM 1730 C CA . PHE B 1 56 ? -13.234 -27.062 -3.057 1 88.56 56 PHE B CA 1
ATOM 1731 C C . PHE B 1 56 ? -13.75 -27.328 -4.465 1 88.56 56 PHE B C 1
ATOM 1733 O O . PHE B 1 56 ? -14.961 -27.312 -4.703 1 88.56 56 PHE B O 1
ATOM 1740 N N . PHE B 1 57 ? -12.828 -27.484 -5.332 1 91.69 57 PHE B N 1
ATOM 1741 C CA . PHE B 1 57 ? -13.125 -27.844 -6.711 1 91.69 57 PHE B CA 1
ATOM 1742 C C . PHE B 1 57 ? -12.227 -28.984 -7.176 1 91.69 57 PHE B C 1
ATOM 1744 O O . PHE B 1 57 ? -11.25 -29.328 -6.5 1 91.69 57 PHE B O 1
ATOM 1751 N N . SER B 1 58 ? -12.586 -29.609 -8.25 1 92.31 58 SER B N 1
ATOM 1752 C CA . SER B 1 58 ? -11.758 -30.641 -8.867 1 92.31 58 SER B CA 1
ATOM 1753 C C . SER B 1 58 ? -11.594 -30.391 -10.367 1 92.31 58 SER B C 1
ATOM 1755 O O . SER B 1 58 ? -12.508 -29.906 -11.023 1 92.31 58 SER B O 1
ATOM 1757 N N . PHE B 1 59 ? -10.32 -30.672 -10.781 1 93.81 59 PHE B N 1
ATOM 1758 C CA . PHE B 1 59 ? -10.109 -30.641 -12.219 1 93.81 59 PHE B CA 1
ATOM 1759 C C . PHE B 1 59 ? -10.992 -31.688 -12.914 1 93.81 59 PHE B C 1
ATOM 1761 O O . PHE B 1 59 ? -11.266 -32.75 -12.359 1 93.81 59 PHE B O 1
ATOM 1768 N N . LYS B 1 60 ? -11.453 -31.266 -14.086 1 92.56 60 LYS B N 1
ATOM 1769 C CA . LYS B 1 60 ? -12.312 -32.156 -14.859 1 92.56 60 LYS B CA 1
ATOM 1770 C C . LYS B 1 60 ? -11.898 -32.188 -16.328 1 92.56 60 LYS B C 1
ATOM 1772 O O . LYS B 1 60 ? -11.297 -31.234 -16.828 1 92.56 60 LYS B O 1
ATOM 1777 N N . HIS B 1 61 ? -12.188 -33.281 -16.891 1 92.94 61 HIS B N 1
ATOM 1778 C CA . HIS B 1 61 ? -12.094 -33.469 -18.344 1 92.94 61 HIS B CA 1
ATOM 1779 C C . HIS B 1 61 ? -13.102 -34.5 -18.828 1 92.94 61 HIS B C 1
ATOM 1781 O O . HIS B 1 61 ? -13.344 -35.5 -18.156 1 92.94 61 HIS B O 1
ATOM 1787 N N . SER B 1 62 ? -13.734 -34.344 -19.984 1 92.75 62 SER B N 1
ATOM 1788 C CA . SER B 1 62 ? -14.828 -35.156 -20.516 1 92.75 62 SER B CA 1
ATOM 1789 C C . SER B 1 62 ? -14.367 -36.594 -20.766 1 92.75 62 SER B C 1
ATOM 1791 O O . SER B 1 62 ? -15.141 -37.531 -20.594 1 92.75 62 SER B O 1
ATOM 1793 N N . THR B 1 63 ? -13.102 -36.719 -21.109 1 93.5 63 THR B N 1
ATOM 1794 C CA . THR B 1 63 ? -12.586 -38.031 -21.5 1 93.5 63 THR B CA 1
ATOM 1795 C C . THR B 1 63 ? -11.75 -38.625 -20.375 1 93.5 63 THR B C 1
ATOM 1797 O O . THR B 1 63 ? -12.023 -39.75 -19.922 1 93.5 63 THR B O 1
ATOM 1800 N N . ASP B 1 64 ? -10.664 -37.938 -20.031 1 95.12 64 ASP B N 1
ATOM 1801 C CA . ASP B 1 64 ? -9.695 -38.375 -19.047 1 95.12 64 ASP B CA 1
ATOM 1802 C C . ASP B 1 64 ? -9.055 -37.156 -18.344 1 95.12 64 ASP B C 1
ATOM 1804 O O . ASP B 1 64 ? -8.578 -36.219 -19 1 95.12 64 ASP B O 1
ATOM 1808 N N . ILE B 1 65 ? -8.969 -37.188 -17.094 1 93.25 65 ILE B N 1
ATOM 1809 C CA . ILE B 1 65 ? -8.461 -36.062 -16.297 1 93.25 65 ILE B CA 1
ATOM 1810 C C . ILE B 1 65 ? -7.012 -35.781 -16.672 1 93.25 65 ILE B C 1
ATOM 1812 O O . ILE B 1 65 ? -6.547 -34.656 -16.578 1 93.25 65 ILE B O 1
ATOM 1816 N N . SER B 1 66 ? -6.32 -36.812 -17.109 1 93.44 66 SER B N 1
ATOM 1817 C CA . SER B 1 66 ? -4.922 -36.656 -17.484 1 93.44 66 SER B CA 1
ATOM 1818 C C . SER B 1 66 ? -4.777 -35.75 -18.688 1 93.44 66 SER B C 1
ATOM 1820 O O . SER B 1 66 ? -3.682 -35.25 -18.984 1 93.44 66 SER B O 1
ATOM 1822 N N . LEU B 1 67 ? -5.926 -35.438 -19.281 1 94 67 LEU B N 1
ATOM 1823 C CA . LEU B 1 67 ? -5.91 -34.594 -20.453 1 94 67 LEU B CA 1
ATOM 1824 C C . LEU B 1 67 ? -6.145 -33.125 -20.062 1 94 67 LEU B C 1
ATOM 1826 O O . LEU B 1 67 ? -6.039 -32.219 -20.891 1 94 67 LEU B O 1
ATOM 1830 N N . ASN B 1 68 ? -6.465 -32.938 -18.859 1 95.94 68 ASN B N 1
ATOM 1831 C CA . ASN B 1 68 ? -6.484 -31.578 -18.344 1 95.94 68 ASN B CA 1
ATOM 1832 C C . ASN B 1 68 ? -5.07 -31.016 -18.188 1 95.94 68 ASN B C 1
ATOM 1834 O O . ASN B 1 68 ? -4.285 -31.516 -17.375 1 95.94 68 ASN B O 1
ATOM 1838 N N . GLU B 1 69 ? -4.777 -29.969 -18.938 1 96.38 69 GLU B N 1
ATOM 1839 C CA . GLU B 1 69 ? -3.41 -29.484 -19.047 1 96.38 69 GLU B CA 1
ATOM 1840 C C . GLU B 1 69 ? -2.873 -29.016 -17.703 1 96.38 69 GLU B C 1
ATOM 1842 O O . GLU B 1 69 ? -1.75 -29.344 -17.312 1 96.38 69 GLU B O 1
ATOM 1847 N N . CYS B 1 70 ? -3.639 -28.25 -17 1 97.5 70 CYS B N 1
ATOM 1848 C CA . CYS B 1 70 ? -3.176 -27.766 -15.711 1 97.5 70 CYS B CA 1
ATOM 1849 C C . CYS B 1 70 ? -2.953 -28.906 -14.742 1 97.5 70 CYS B C 1
ATOM 1851 O O . CYS B 1 70 ? -1.948 -28.938 -14.023 1 97.5 70 CYS B O 1
ATOM 1853 N N . TYR B 1 71 ? -3.908 -29.844 -14.68 1 97.31 71 TYR B N 1
ATOM 1854 C CA . TYR B 1 71 ? -3.758 -31.047 -13.859 1 97.31 71 TYR B CA 1
ATOM 1855 C C . TYR B 1 71 ? -2.459 -31.766 -14.188 1 97.31 71 TYR B C 1
ATOM 1857 O O . TYR B 1 71 ? -1.715 -32.156 -13.281 1 97.31 71 TYR B O 1
ATOM 1865 N N . TYR B 1 72 ? -2.264 -31.891 -15.438 1 97.56 72 TYR B N 1
ATOM 1866 C CA . TYR B 1 72 ? -1.081 -32.594 -15.906 1 97.56 72 TYR B CA 1
ATOM 1867 C C . TYR B 1 72 ? 0.194 -31.891 -15.453 1 97.56 72 TYR B C 1
ATOM 1869 O O . TYR B 1 72 ? 1.105 -32.531 -14.922 1 97.56 72 TYR B O 1
ATOM 1877 N N . TYR B 1 73 ? 0.282 -30.609 -15.664 1 98.25 73 TYR B N 1
ATOM 1878 C CA . TYR B 1 73 ? 1.476 -29.844 -15.32 1 98.25 73 TYR B CA 1
ATOM 1879 C C . TYR B 1 73 ? 1.756 -29.922 -13.82 1 98.25 73 TYR B C 1
ATOM 1881 O O . TYR B 1 73 ? 2.902 -30.109 -13.406 1 98.25 73 TYR B O 1
ATOM 1889 N N . VAL B 1 74 ? 0.754 -29.781 -13.008 1 97.94 74 VAL B N 1
ATOM 1890 C CA . VAL B 1 74 ? 0.893 -29.844 -11.555 1 97.94 74 VAL B CA 1
ATOM 1891 C C . VAL B 1 74 ? 1.338 -31.234 -11.125 1 97.94 74 VAL B C 1
ATOM 1893 O O . VAL B 1 74 ? 2.219 -31.375 -10.273 1 97.94 74 VAL B O 1
ATOM 1896 N N . LYS B 1 75 ? 0.726 -32.219 -11.734 1 97.62 75 LYS B N 1
ATOM 1897 C CA . LYS B 1 75 ? 1.09 -33.594 -11.422 1 97.62 75 LYS B CA 1
ATOM 1898 C C . LYS B 1 75 ? 2.561 -33.844 -11.734 1 97.62 75 LYS B C 1
ATOM 1900 O O . LYS B 1 75 ? 3.242 -34.562 -10.984 1 97.62 75 LYS B O 1
ATOM 1905 N N . GLU B 1 76 ? 2.961 -33.344 -12.852 1 97.88 76 GLU B N 1
ATOM 1906 C CA . GLU B 1 76 ? 4.363 -33.469 -13.227 1 97.88 76 GLU B CA 1
ATOM 1907 C C . GLU B 1 76 ? 5.285 -32.906 -12.164 1 97.88 76 GLU B C 1
ATOM 1909 O O . GLU B 1 76 ? 6.32 -33.469 -11.836 1 97.88 76 GLU B O 1
ATOM 1914 N N . VAL B 1 77 ? 4.938 -31.766 -11.602 1 98.25 77 VAL B N 1
ATOM 1915 C CA . VAL B 1 77 ? 5.742 -31.109 -10.586 1 98.25 77 VAL B CA 1
ATOM 1916 C C . VAL B 1 77 ? 5.797 -31.969 -9.32 1 98.25 77 VAL B C 1
ATOM 1918 O O . VAL B 1 77 ? 6.859 -32.125 -8.719 1 98.25 77 VAL B O 1
ATOM 1921 N N . PHE B 1 78 ? 4.691 -32.531 -8.883 1 97.56 78 PHE B N 1
ATOM 1922 C CA . PHE B 1 78 ? 4.652 -33.375 -7.672 1 97.56 78 PHE B CA 1
ATOM 1923 C C . PHE B 1 78 ? 5.465 -34.625 -7.852 1 97.56 78 PHE B C 1
ATOM 1925 O O . PHE B 1 78 ? 6.051 -35.156 -6.898 1 97.56 78 PHE B O 1
ATOM 1932 N N . ALA B 1 79 ? 5.484 -35.094 -9.102 1 97.25 79 ALA B N 1
ATOM 1933 C CA . ALA B 1 79 ? 6.246 -36.312 -9.398 1 97.25 79 ALA B CA 1
ATOM 1934 C C . ALA B 1 79 ? 7.746 -36.031 -9.406 1 97.25 79 ALA B C 1
ATOM 1936 O O . ALA B 1 79 ? 8.547 -36.875 -9.047 1 97.25 79 ALA B O 1
ATOM 1937 N N . ASP B 1 80 ? 8.109 -34.812 -9.914 1 97.44 80 ASP B N 1
ATOM 1938 C CA . ASP B 1 80 ? 9.508 -34.406 -10.008 1 97.44 80 ASP B CA 1
ATOM 1939 C C . ASP B 1 80 ? 9.648 -32.906 -9.758 1 97.44 80 ASP B C 1
ATOM 1941 O O . ASP B 1 80 ? 9.523 -32.094 -10.688 1 97.44 80 ASP B O 1
ATOM 1945 N N . PRO B 1 81 ? 9.992 -32.594 -8.562 1 94.19 81 PRO B N 1
ATOM 1946 C CA . PRO B 1 81 ? 10.062 -31.172 -8.211 1 94.19 81 PRO B CA 1
ATOM 1947 C C . PRO B 1 81 ? 11.055 -30.391 -9.07 1 94.19 81 PRO B C 1
ATOM 1949 O O . PRO B 1 81 ? 10.977 -29.172 -9.164 1 94.19 81 PRO B O 1
ATOM 1952 N N . GLU B 1 82 ? 12.031 -31 -9.742 1 96.5 82 GLU B N 1
ATOM 1953 C CA . GLU B 1 82 ? 13.008 -30.328 -10.602 1 96.5 82 GLU B CA 1
ATOM 1954 C C . GLU B 1 82 ? 12.336 -29.75 -11.844 1 96.5 82 GLU B C 1
ATOM 1956 O O . GLU B 1 82 ? 12.93 -28.922 -12.547 1 96.5 82 GLU B O 1
ATOM 1961 N N . LYS B 1 83 ? 11.141 -30.234 -12.062 1 97.88 83 LYS B N 1
ATOM 1962 C CA . LYS B 1 83 ? 10.406 -29.766 -13.242 1 97.88 83 LYS B CA 1
ATOM 1963 C C . LYS B 1 83 ? 9.531 -28.562 -12.906 1 97.88 83 LYS B C 1
ATOM 1965 O O . LYS B 1 83 ? 8.727 -28.141 -13.727 1 97.88 83 LYS B O 1
ATOM 1970 N N . PHE B 1 84 ? 9.758 -28.062 -11.711 1 98.44 84 PHE B N 1
ATOM 1971 C CA . PHE B 1 84 ? 8.898 -26.984 -11.242 1 98.44 84 PHE B CA 1
ATOM 1972 C C . PHE B 1 84 ? 8.961 -25.781 -12.18 1 98.44 84 PHE B C 1
ATOM 1974 O O . PHE B 1 84 ? 7.93 -25.328 -12.68 1 98.44 84 PHE B O 1
ATOM 1981 N N . TYR B 1 85 ? 10.141 -25.281 -12.469 1 98.44 85 TYR B N 1
ATOM 1982 C CA . TYR B 1 85 ? 10.281 -24.078 -13.281 1 98.44 85 TYR B CA 1
ATOM 1983 C C . TYR B 1 85 ? 9.656 -24.281 -14.656 1 98.44 85 TYR B C 1
ATOM 1985 O O . TYR B 1 85 ? 8.867 -23.453 -15.117 1 98.44 85 TYR B O 1
ATOM 1993 N N . ASP B 1 86 ? 10 -25.359 -15.281 1 98.56 86 ASP B N 1
ATOM 1994 C CA . ASP B 1 86 ? 9.477 -25.641 -16.625 1 98.56 86 ASP B CA 1
ATOM 1995 C C . ASP B 1 86 ? 7.953 -25.641 -16.625 1 98.56 86 ASP B C 1
ATOM 1997 O O . ASP B 1 86 ? 7.324 -25.094 -17.531 1 98.56 86 ASP B O 1
ATOM 2001 N N . ASN B 1 87 ? 7.402 -26.266 -15.641 1 98.75 87 ASN B N 1
ATOM 2002 C CA . ASN B 1 87 ? 5.945 -26.344 -15.594 1 98.75 87 ASN B CA 1
ATOM 2003 C C . ASN B 1 87 ? 5.316 -25 -15.227 1 98.75 87 ASN B C 1
ATOM 2005 O O . ASN B 1 87 ? 4.191 -24.703 -15.633 1 98.75 87 ASN B O 1
ATOM 2009 N N . SER B 1 88 ? 6.055 -24.156 -14.469 1 98.75 88 SER B N 1
ATOM 2010 C CA . SER B 1 88 ? 5.551 -22.812 -14.227 1 98.75 88 SER B CA 1
ATOM 2011 C C . SER B 1 88 ? 5.383 -22.047 -15.531 1 98.75 88 SER B C 1
ATOM 2013 O O . SER B 1 88 ? 4.418 -21.297 -15.703 1 98.75 88 SER B O 1
ATOM 2015 N N . CYS B 1 89 ? 6.316 -22.234 -16.469 1 98.75 89 CYS B N 1
ATOM 2016 C CA . CYS B 1 89 ? 6.23 -21.609 -17.781 1 98.75 89 CYS B CA 1
ATOM 2017 C C . CYS B 1 89 ? 5.023 -22.125 -18.562 1 98.75 89 CYS B C 1
ATOM 2019 O O . CYS B 1 89 ? 4.324 -21.344 -19.203 1 98.75 89 CYS B O 1
ATOM 2021 N N . LYS B 1 90 ? 4.832 -23.406 -18.469 1 98.75 90 LYS B N 1
ATOM 2022 C CA . LYS B 1 90 ? 3.711 -24.031 -19.188 1 98.75 90 LYS B CA 1
ATOM 2023 C C . LYS B 1 90 ? 2.377 -23.531 -18.641 1 98.75 90 LYS B C 1
ATOM 2025 O O . LYS B 1 90 ? 1.445 -23.266 -19.391 1 98.75 90 LYS B O 1
ATOM 2030 N N . ILE B 1 91 ? 2.295 -23.406 -17.328 1 98.62 91 ILE B N 1
ATOM 2031 C CA . ILE B 1 91 ? 1.088 -22.906 -16.688 1 98.62 91 ILE B CA 1
ATOM 2032 C C . ILE B 1 91 ? 0.82 -21.469 -17.141 1 98.62 91 ILE B C 1
ATOM 2034 O O . ILE B 1 91 ? -0.316 -21.109 -17.453 1 98.62 91 ILE B O 1
ATOM 2038 N N . ALA B 1 92 ? 1.863 -20.625 -17.141 1 98.38 92 ALA B N 1
ATOM 2039 C CA . ALA B 1 92 ? 1.738 -19.25 -17.609 1 98.38 92 ALA B CA 1
ATOM 2040 C C . ALA B 1 92 ? 1.246 -19.203 -19.047 1 98.38 92 ALA B C 1
ATOM 2042 O O . ALA B 1 92 ? 0.345 -18.422 -19.375 1 98.38 92 ALA B O 1
ATOM 2043 N N . SER B 1 93 ? 1.81 -20.047 -19.891 1 98.06 93 SER B N 1
ATOM 2044 C CA . SER B 1 93 ? 1.426 -20.109 -21.297 1 98.06 93 SER B CA 1
ATOM 2045 C C . SER B 1 93 ? -0.02 -20.562 -21.453 1 98.06 93 SER B C 1
ATOM 2047 O O . SER B 1 93 ? -0.752 -20.047 -22.297 1 98.06 93 SER B O 1
ATOM 2049 N N . LEU B 1 94 ? -0.352 -21.562 -20.688 1 97.62 94 LEU B N 1
ATOM 2050 C CA . LEU B 1 94 ? -1.727 -22.062 -20.703 1 97.62 94 LEU B CA 1
ATOM 2051 C C . LEU B 1 94 ? -2.705 -20.938 -20.344 1 97.62 94 LEU B C 1
ATOM 2053 O O . LEU B 1 94 ? -3.709 -20.75 -21.031 1 97.62 94 LEU B O 1
ATOM 2057 N N . LEU B 1 95 ? -2.428 -20.172 -19.266 1 97.38 95 LEU B N 1
ATOM 2058 C CA . LEU B 1 95 ? -3.287 -19.078 -18.844 1 97.38 95 LEU B CA 1
ATOM 2059 C C . LEU B 1 95 ? -3.41 -18.031 -19.969 1 97.38 95 LEU B C 1
ATOM 2061 O O . LEU B 1 95 ? -4.508 -17.562 -20.25 1 97.38 95 LEU B O 1
ATOM 2065 N N . HIS B 1 96 ? -2.314 -17.734 -20.531 1 97.12 96 HIS B N 1
ATOM 2066 C CA . HIS B 1 96 ? -2.32 -16.781 -21.641 1 97.12 96 HIS B CA 1
ATOM 2067 C C . HIS B 1 96 ? -3.232 -17.25 -22.766 1 97.12 96 HIS B C 1
ATOM 2069 O O . HIS B 1 96 ? -4.055 -16.469 -23.266 1 97.12 96 HIS B O 1
ATOM 2075 N N . SER B 1 97 ? -3.127 -18.516 -23.156 1 95.69 97 SER B N 1
ATOM 2076 C CA . SER B 1 97 ? -3.891 -19.078 -24.266 1 95.69 97 SER B CA 1
ATOM 2077 C C . SER B 1 97 ? -5.383 -19.109 -23.953 1 95.69 97 SER B C 1
ATOM 2079 O O . SER B 1 97 ? -6.215 -18.984 -24.859 1 95.69 97 SER B O 1
ATOM 2081 N N . GLU B 1 98 ? -5.723 -19.156 -22.641 1 94.5 98 GLU B N 1
ATOM 2082 C CA . GLU B 1 98 ? -7.121 -19.25 -22.234 1 94.5 98 GLU B CA 1
ATOM 2083 C C . GLU B 1 98 ? -7.711 -17.875 -21.938 1 94.5 98 GLU B C 1
ATOM 2085 O O . GLU B 1 98 ? -8.922 -17.734 -21.75 1 94.5 98 GLU B O 1
ATOM 2090 N N . SER B 1 99 ? -6.832 -16.844 -21.812 1 93.62 99 SER B N 1
ATOM 2091 C CA . SER B 1 99 ? -7.262 -15.484 -21.547 1 93.62 99 SER B CA 1
ATOM 2092 C C . SER B 1 99 ? -7.617 -14.75 -22.828 1 93.62 99 SER B C 1
ATOM 2094 O O . SER B 1 99 ? -6.828 -13.938 -23.328 1 93.62 99 SER B O 1
ATOM 2096 N N . ARG B 1 100 ? -8.883 -14.945 -23.281 1 90.88 100 ARG B N 1
ATOM 2097 C CA . ARG B 1 100 ? -9.25 -14.5 -24.625 1 90.88 100 ARG B CA 1
ATOM 2098 C C . ARG B 1 100 ? -9.992 -13.172 -24.578 1 90.88 100 ARG B C 1
ATOM 2100 O O . ARG B 1 100 ? -10.141 -12.492 -25.594 1 90.88 100 ARG B O 1
ATOM 2107 N N . HIS B 1 101 ? -10.484 -12.766 -23.406 1 90.81 101 HIS B N 1
ATOM 2108 C CA . HIS B 1 101 ? -11.227 -11.516 -23.312 1 90.81 101 HIS B CA 1
ATOM 2109 C C . HIS B 1 101 ? -10.281 -10.32 -23.281 1 90.81 101 HIS B C 1
ATOM 2111 O O . HIS B 1 101 ? -9.312 -10.305 -22.516 1 90.81 101 HIS B O 1
ATOM 2117 N N . PRO B 1 102 ? -10.539 -9.32 -24.078 1 87.75 102 PRO B N 1
ATOM 2118 C CA . PRO B 1 102 ? -9.633 -8.172 -24.188 1 87.75 102 PRO B CA 1
ATOM 2119 C C . PRO B 1 102 ? -9.516 -7.387 -22.891 1 87.75 102 PRO B C 1
ATOM 2121 O O . PRO B 1 102 ? -8.516 -6.699 -22.672 1 87.75 102 PRO B O 1
ATOM 2124 N N . ASN B 1 103 ? -10.453 -7.539 -21.953 1 90.19 103 ASN B N 1
ATOM 2125 C CA . ASN B 1 103 ? -10.461 -6.738 -20.734 1 90.19 103 ASN B CA 1
ATOM 2126 C C . ASN B 1 103 ? -9.641 -7.398 -19.625 1 90.19 103 ASN B C 1
ATOM 2128 O O . ASN B 1 103 ? -9.531 -6.863 -18.516 1 90.19 103 ASN B O 1
ATOM 2132 N N . ILE B 1 104 ? -9.062 -8.523 -20 1 91.81 104 ILE B N 1
ATOM 2133 C CA . ILE B 1 104 ? -8.18 -9.133 -19.016 1 91.81 104 ILE B CA 1
ATOM 2134 C C . ILE B 1 104 ? -6.902 -8.305 -18.891 1 91.81 104 ILE B C 1
ATOM 2136 O O . ILE B 1 104 ? -6.18 -8.109 -19.859 1 91.81 104 ILE B O 1
ATOM 2140 N N . LYS B 1 105 ? -6.594 -7.82 -17.719 1 91.19 105 LYS B N 1
ATOM 2141 C CA . LYS B 1 105 ? -5.422 -6.988 -17.469 1 91.19 105 LYS B CA 1
ATOM 2142 C C . LYS B 1 105 ? -4.145 -7.824 -17.453 1 91.19 105 LYS B C 1
ATOM 2144 O O . LYS B 1 105 ? -4.152 -8.961 -16.969 1 91.19 105 LYS B O 1
ATOM 2149 N N . THR B 1 106 ? -3.168 -7.273 -18.016 1 93.69 106 THR B N 1
ATOM 2150 C CA . THR B 1 106 ? -1.845 -7.875 -17.891 1 93.69 106 THR B CA 1
ATOM 2151 C C . THR B 1 106 ? -1.306 -7.688 -16.469 1 93.69 106 THR B C 1
ATOM 2153 O O . THR B 1 106 ? -1.477 -6.625 -15.867 1 93.69 106 THR B O 1
ATOM 2156 N N . GLY B 1 107 ? -0.664 -8.766 -15.914 1 94.31 107 GLY B N 1
ATOM 2157 C CA . GLY B 1 107 ? -0.114 -8.695 -14.57 1 94.31 107 GLY B CA 1
ATOM 2158 C C . GLY B 1 107 ? 0.918 -9.773 -14.297 1 94.31 107 GLY B C 1
ATOM 2159 O O . GLY B 1 107 ? 1.33 -10.5 -15.203 1 94.31 107 GLY B O 1
ATOM 2160 N N . GLU B 1 108 ? 1.395 -9.758 -13.078 1 95.62 108 GLU B N 1
ATOM 2161 C CA . GLU B 1 108 ? 2.373 -10.758 -12.656 1 95.62 108 GLU B CA 1
ATOM 2162 C C . GLU B 1 108 ? 1.69 -12.062 -12.242 1 95.62 108 GLU B C 1
ATOM 2164 O O . GLU B 1 108 ? 0.743 -12.047 -11.453 1 95.62 108 GLU B O 1
ATOM 2169 N N . LEU B 1 109 ? 2.135 -13.117 -12.789 1 97.56 109 LEU B N 1
ATOM 2170 C CA . LEU B 1 109 ? 1.686 -14.453 -12.406 1 97.56 109 LEU B CA 1
ATOM 2171 C C . LEU B 1 109 ? 2.703 -15.125 -11.492 1 97.56 109 LEU B C 1
ATOM 2173 O O . LEU B 1 109 ? 3.875 -15.258 -11.859 1 97.56 109 LEU B O 1
ATOM 2177 N N . TYR B 1 110 ? 2.227 -15.516 -10.328 1 97.88 110 TYR B N 1
ATOM 2178 C CA . TYR B 1 110 ? 3.055 -16.234 -9.367 1 97.88 110 TYR B CA 1
ATOM 2179 C C . TYR B 1 110 ? 2.695 -17.719 -9.336 1 97.88 110 TYR B C 1
ATOM 2181 O O . TYR B 1 110 ? 1.536 -18.078 -9.117 1 97.88 110 TYR B O 1
ATOM 2189 N N . VAL B 1 111 ? 3.668 -18.578 -9.641 1 98.56 111 VAL B N 1
ATOM 2190 C CA . VAL B 1 111 ? 3.543 -20.016 -9.422 1 98.56 111 VAL B CA 1
ATOM 2191 C C . VAL B 1 111 ? 4.418 -20.438 -8.242 1 98.56 111 VAL B C 1
ATOM 2193 O O . VAL B 1 111 ? 5.633 -20.203 -8.25 1 98.56 111 VAL B O 1
ATOM 2196 N N . SER B 1 112 ? 3.758 -20.984 -7.258 1 98.12 112 SER B N 1
ATOM 2197 C CA . SER B 1 112 ? 4.473 -21.266 -6.02 1 98.12 112 SER B CA 1
ATOM 2198 C C . SER B 1 112 ? 4.344 -22.734 -5.629 1 98.12 112 SER B C 1
ATOM 2200 O O . SER B 1 112 ? 3.305 -23.359 -5.867 1 98.12 112 SER B O 1
ATOM 2202 N N . TYR B 1 113 ? 5.398 -23.281 -5.062 1 97.81 113 TYR B N 1
ATOM 2203 C CA . TYR B 1 113 ? 5.426 -24.625 -4.488 1 97.81 113 TYR B CA 1
ATOM 2204 C C . TYR B 1 113 ? 5.414 -24.562 -2.967 1 97.81 113 TYR B C 1
ATOM 2206 O O . TYR B 1 113 ? 6.336 -24.031 -2.352 1 97.81 113 TYR B O 1
ATOM 2214 N N . PHE B 1 114 ? 4.355 -25.109 -2.363 1 96.5 114 PHE B N 1
ATOM 2215 C CA . PHE B 1 114 ? 4.207 -25.125 -0.913 1 96.5 114 PHE B CA 1
ATOM 2216 C C . PHE B 1 114 ? 4.414 -26.516 -0.348 1 96.5 114 PHE B C 1
ATOM 2218 O O . PHE B 1 114 ? 3.977 -27.5 -0.945 1 96.5 114 PHE B O 1
ATOM 2225 N N . ASP B 1 115 ? 5 -26.516 0.747 1 94.75 115 ASP B N 1
ATOM 2226 C CA . ASP B 1 115 ? 5.059 -27.719 1.568 1 94.75 115 ASP B CA 1
ATOM 2227 C C . ASP B 1 115 ? 4.34 -27.516 2.898 1 94.75 115 ASP B C 1
ATOM 2229 O O . ASP B 1 115 ? 3.969 -26.391 3.242 1 94.75 115 ASP B O 1
ATOM 2233 N N . ASP B 1 116 ? 4.016 -28.672 3.613 1 95.19 116 ASP B N 1
ATOM 2234 C CA . ASP B 1 116 ? 3.447 -28.672 4.957 1 95.19 116 ASP B CA 1
ATOM 2235 C C . ASP B 1 116 ? 2.055 -28.047 4.969 1 95.19 116 ASP B C 1
ATOM 2237 O O . ASP B 1 116 ? 1.722 -27.281 5.871 1 95.19 116 ASP B O 1
ATOM 2241 N N . VAL B 1 117 ? 1.402 -28.359 3.92 1 94.12 117 VAL B N 1
ATOM 2242 C CA . VAL B 1 117 ? 0.003 -27.953 3.84 1 94.12 117 VAL B CA 1
ATOM 2243 C C . VAL B 1 117 ? -0.881 -29.016 4.492 1 94.12 117 VAL B C 1
ATOM 2245 O O . VAL B 1 117 ? -0.845 -30.188 4.102 1 94.12 117 VAL B O 1
ATOM 2248 N N . ASN B 1 118 ? -1.641 -28.516 5.449 1 91.88 118 ASN B N 1
ATOM 2249 C CA . ASN B 1 118 ? -2.521 -29.469 6.121 1 91.88 118 ASN B CA 1
ATOM 2250 C C . ASN B 1 118 ? -3.859 -29.594 5.398 1 91.88 118 ASN B C 1
ATOM 2252 O O . ASN B 1 118 ? -4.543 -28.609 5.16 1 91.88 118 ASN B O 1
ATOM 2256 N N . PHE B 1 119 ? -4.148 -30.781 5.008 1 88.56 119 PHE B N 1
ATOM 2257 C CA . PHE B 1 119 ? -5.438 -31.141 4.43 1 88.56 119 PHE B CA 1
ATOM 2258 C C . PHE B 1 119 ? -6.098 -32.25 5.223 1 88.56 119 PHE B C 1
ATOM 2260 O O . PHE B 1 119 ? -5.766 -33.438 5.047 1 88.56 119 PHE B O 1
ATOM 2267 N N . GLY B 1 120 ? -7.062 -31.812 6.039 1 85.19 120 GLY B N 1
ATOM 2268 C CA . GLY B 1 120 ? -7.57 -32.781 7 1 85.19 120 GLY B C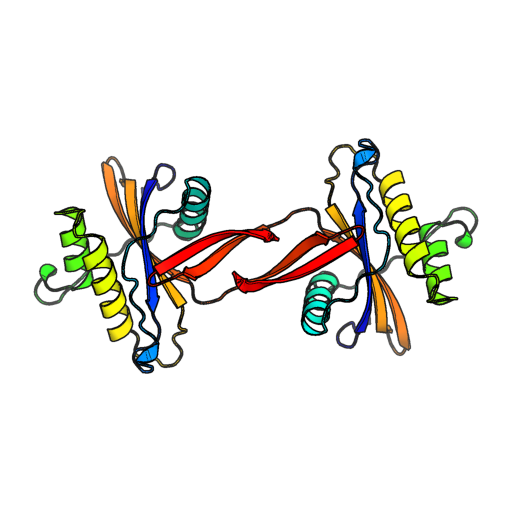A 1
ATOM 2269 C C . GLY B 1 120 ? -6.5 -33.312 7.941 1 85.19 120 GLY B C 1
ATOM 2270 O O . GLY B 1 120 ? -5.852 -32.531 8.641 1 85.19 120 GLY B O 1
ATOM 2271 N N . GLU B 1 121 ? -6.316 -34.594 7.887 1 89.94 121 GLU B N 1
ATOM 2272 C CA . GLU B 1 121 ? -5.324 -35.219 8.766 1 89.94 121 GLU B CA 1
ATOM 2273 C C . GLU B 1 121 ? -3.994 -35.406 8.039 1 89.94 121 GLU B C 1
ATOM 2275 O O . GLU B 1 121 ? -3.008 -35.844 8.641 1 89.94 121 GLU B O 1
ATOM 2280 N N . ASN B 1 122 ? -3.984 -35.062 6.824 1 93.31 122 ASN B N 1
ATOM 2281 C CA . ASN B 1 122 ? -2.789 -35.281 6.02 1 93.31 122 ASN B CA 1
ATOM 2282 C C . ASN B 1 122 ? -1.995 -34 5.805 1 93.31 122 ASN B C 1
ATOM 2284 O O . ASN B 1 122 ? -2.57 -32.906 5.746 1 93.31 122 ASN B O 1
ATOM 2288 N N . ILE B 1 123 ? -0.668 -34.188 5.812 1 95 123 ILE B N 1
ATOM 2289 C CA . ILE B 1 123 ? 0.237 -33.125 5.391 1 95 123 ILE B CA 1
ATOM 2290 C C . ILE B 1 123 ? 0.644 -33.344 3.934 1 95 123 ILE B C 1
ATOM 2292 O O . ILE B 1 123 ? 1.079 -34.438 3.559 1 95 123 ILE B O 1
ATOM 2296 N N . THR B 1 124 ? 0.377 -32.281 3.111 1 95.06 124 THR B N 1
ATOM 2297 C CA . THR B 1 124 ? 0.622 -32.469 1.685 1 95.06 124 THR B CA 1
ATOM 2298 C C . THR B 1 124 ? 1.381 -31.297 1.105 1 95.06 124 THR B C 1
ATOM 2300 O O . THR B 1 124 ? 1.714 -30.344 1.827 1 95.06 124 THR B O 1
ATOM 2303 N N . GLU B 1 125 ? 1.808 -31.453 -0.105 1 96.12 125 GLU B N 1
ATOM 2304 C CA . GLU B 1 125 ? 2.336 -30.359 -0.921 1 96.12 125 GLU B CA 1
ATOM 2305 C C . GLU B 1 125 ? 1.234 -29.719 -1.749 1 96.12 125 GLU B C 1
ATOM 2307 O O . GLU B 1 125 ? 0.165 -30.297 -1.939 1 96.12 125 GLU B O 1
ATOM 2312 N N . ALA B 1 126 ? 1.488 -28.484 -2.117 1 95.81 126 ALA B N 1
ATOM 2313 C CA . ALA B 1 126 ? 0.515 -27.781 -2.945 1 95.81 126 ALA B CA 1
ATOM 2314 C C . ALA B 1 126 ? 1.209 -26.859 -3.936 1 95.81 126 ALA B C 1
ATOM 2316 O O . ALA B 1 126 ? 2.33 -26.406 -3.691 1 95.81 126 ALA B O 1
ATOM 2317 N N . ILE B 1 127 ? 0.524 -26.641 -5.043 1 97.88 127 ILE B N 1
ATOM 2318 C CA . ILE B 1 127 ? 0.92 -25.609 -5.992 1 97.88 127 ILE B CA 1
ATOM 2319 C C . ILE B 1 127 ? -0.044 -24.438 -5.902 1 97.88 127 ILE B C 1
ATOM 2321 O O . ILE B 1 127 ? -1.263 -24.609 -5.957 1 97.88 127 ILE B O 1
ATOM 2325 N N . GLY B 1 128 ? 0.53 -23.297 -5.598 1 97.19 128 GLY B N 1
ATOM 2326 C CA . GLY B 1 128 ? -0.25 -22.078 -5.617 1 97.19 128 GLY B CA 1
ATOM 2327 C C . GLY B 1 128 ? -0.086 -21.281 -6.902 1 97.19 128 GLY B C 1
ATOM 2328 O O . GLY B 1 128 ? 1.032 -21.109 -7.391 1 97.19 128 GLY B O 1
ATOM 2329 N N . ILE B 1 129 ? -1.182 -20.781 -7.461 1 97.81 129 ILE B N 1
ATOM 2330 C CA . ILE B 1 129 ? -1.178 -19.953 -8.656 1 97.81 129 ILE B CA 1
ATOM 2331 C C . ILE B 1 129 ? -1.924 -18.641 -8.383 1 97.81 129 ILE B C 1
ATOM 2333 O O . ILE B 1 129 ? -3.125 -18.656 -8.102 1 97.81 129 ILE B O 1
ATOM 2337 N N . PHE B 1 130 ? -1.154 -17.578 -8.453 1 96.69 130 PHE B N 1
ATOM 2338 C CA . PHE B 1 130 ? -1.697 -16.266 -8.117 1 96.69 130 PHE B CA 1
ATOM 2339 C C . PHE B 1 130 ? -1.363 -15.242 -9.203 1 96.69 130 PHE B C 1
ATOM 2341 O O . PHE B 1 130 ? -0.25 -15.234 -9.734 1 96.69 130 PHE B O 1
ATOM 2348 N N . LYS B 1 131 ? -2.303 -14.398 -9.484 1 94.69 131 LYS B N 1
ATOM 2349 C CA . LYS B 1 131 ? -2.066 -13.32 -10.438 1 94.69 131 LYS B CA 1
ATOM 2350 C C . LYS B 1 131 ? -2.434 -11.961 -9.836 1 94.69 131 LYS B C 1
ATOM 2352 O O . LYS B 1 131 ? -3.543 -11.781 -9.336 1 94.69 131 LYS B O 1
ATOM 2357 N N . SER B 1 132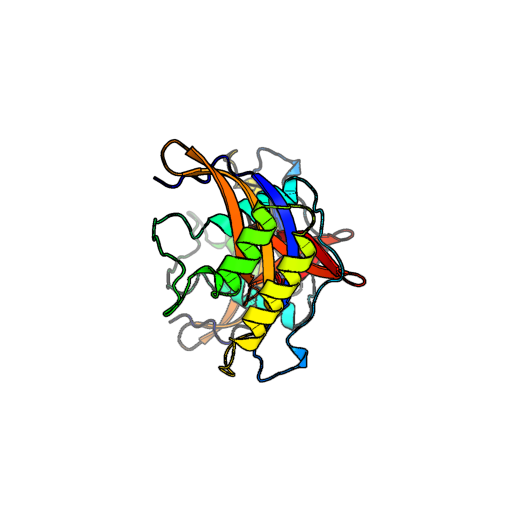 ? -1.457 -11.094 -9.805 1 91.5 132 SER B N 1
ATOM 2358 C CA . SER B 1 132 ? -1.709 -9.719 -9.406 1 91.5 132 SER B CA 1
ATOM 2359 C C . SER B 1 132 ? -2.047 -8.844 -10.609 1 91.5 132 SER B C 1
ATOM 2361 O O . SER B 1 132 ? -1.29 -8.797 -11.578 1 91.5 132 SER B O 1
ATOM 2363 N N . GLU B 1 133 ? -3.145 -8.18 -10.602 1 87.69 133 GLU B N 1
ATOM 2364 C CA . GLU B 1 133 ? -3.584 -7.418 -11.766 1 87.69 133 GLU B CA 1
ATOM 2365 C C . GLU B 1 133 ? -3.521 -5.918 -11.492 1 87.69 133 GLU B C 1
ATOM 2367 O O . GLU B 1 133 ? -3.287 -5.129 -12.414 1 87.69 133 GLU B O 1
ATOM 2372 N N . SER B 1 134 ? -3.826 -5.484 -10.312 1 82.94 134 SER B N 1
ATOM 2373 C CA . SER B 1 134 ? -3.818 -4.051 -10.023 1 82.94 134 SER B CA 1
ATOM 2374 C C . SER B 1 134 ? -2.807 -3.713 -8.93 1 82.94 134 SER B C 1
ATOM 2376 O O . SER B 1 134 ? -2.633 -4.473 -7.98 1 82.94 134 SER B O 1
ATOM 2378 N N . LYS B 1 135 ? -2.02 -2.707 -9.266 1 80.56 135 LYS B N 1
ATOM 2379 C CA . LYS B 1 135 ? -1.076 -2.197 -8.273 1 80.56 135 LYS B CA 1
ATOM 2380 C C . LYS B 1 135 ? -1.658 -1.004 -7.523 1 80.56 135 LYS B C 1
ATOM 2382 O O . LYS B 1 135 ? -2.383 -0.192 -8.102 1 80.56 135 LYS B O 1
ATOM 2387 N N . ASP B 1 136 ? -1.418 -1.078 -6.262 1 80.19 136 ASP B N 1
ATOM 2388 C CA . ASP B 1 136 ? -1.799 0.079 -5.457 1 80.19 136 ASP B CA 1
ATOM 2389 C C . ASP B 1 136 ? -0.678 1.116 -5.422 1 80.19 136 ASP B C 1
ATOM 2391 O O . ASP B 1 136 ? 0.502 0.763 -5.457 1 80.19 136 ASP B O 1
ATOM 2395 N N . THR B 1 137 ? -1.117 2.383 -5.543 1 81.12 137 THR B N 1
ATOM 2396 C CA . THR B 1 137 ? -0.149 3.459 -5.363 1 81.12 137 THR B CA 1
ATOM 2397 C C . THR B 1 137 ? 0.047 3.768 -3.881 1 81.12 137 THR B C 1
ATOM 2399 O O . THR B 1 137 ? -0.917 3.793 -3.113 1 81.12 137 THR B O 1
ATOM 2402 N N . TYR B 1 138 ? 1.287 3.791 -3.498 1 82.44 138 TYR B N 1
ATOM 2403 C CA . TYR B 1 138 ? 1.579 4.18 -2.123 1 82.44 138 TYR B CA 1
ATOM 2404 C C . TYR B 1 138 ? 2.623 5.289 -2.078 1 82.44 138 TYR B C 1
ATOM 2406 O O . TYR B 1 138 ? 3.381 5.477 -3.033 1 82.44 138 TYR B O 1
ATOM 2414 N N . LEU B 1 139 ? 2.525 6.086 -1.017 1 85.31 139 LEU B N 1
ATOM 2415 C CA . LEU B 1 139 ? 3.473 7.176 -0.808 1 85.31 139 LEU B CA 1
ATOM 2416 C C . LEU B 1 139 ? 4.551 6.773 0.192 1 85.31 139 LEU B C 1
ATOM 2418 O O . LEU B 1 139 ? 4.25 6.195 1.238 1 85.31 139 LEU B O 1
ATOM 2422 N N . LYS B 1 140 ? 5.738 6.91 -0.278 1 86.75 140 LYS B N 1
ATOM 2423 C CA . LYS B 1 140 ? 6.891 6.676 0.589 1 86.75 140 LYS B CA 1
ATOM 2424 C C . LYS B 1 140 ? 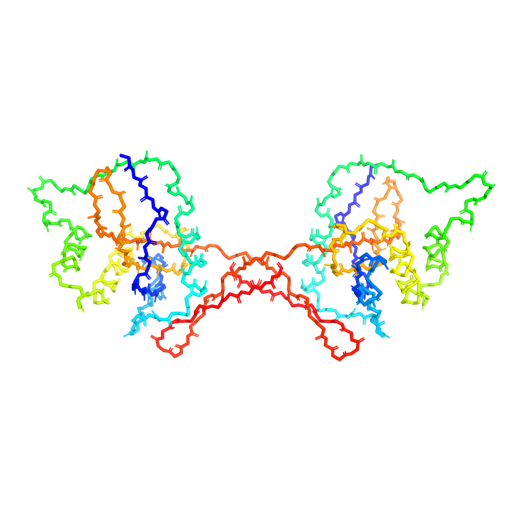7.508 7.992 1.05 1 86.75 140 LYS B C 1
ATOM 2426 O O . LYS B 1 140 ? 7.828 8.852 0.229 1 86.75 140 LYS B O 1
ATO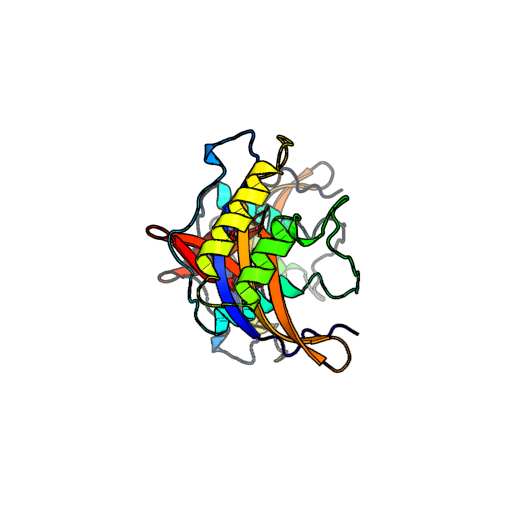M 2431 N N . VAL B 1 141 ? 7.648 8.141 2.379 1 89 141 VAL B N 1
ATOM 2432 C CA . VAL B 1 141 ? 8.258 9.336 2.959 1 89 141 VAL B CA 1
ATOM 2433 C C . VAL B 1 141 ? 9.539 8.953 3.697 1 89 141 VAL B C 1
ATOM 2435 O O . VAL B 1 141 ? 9.547 8 4.484 1 89 141 VAL B O 1
ATOM 2438 N N . TYR B 1 142 ? 10.617 9.57 3.402 1 88.38 142 TYR B N 1
ATOM 2439 C CA . TYR B 1 142 ? 11.883 9.25 4.043 1 88.38 142 TYR B CA 1
ATOM 2440 C C . TYR B 1 142 ? 12.75 10.5 4.195 1 88.38 142 TYR B C 1
ATOM 2442 O O . TYR B 1 142 ? 12.609 11.453 3.434 1 88.38 142 TYR B O 1
ATOM 2450 N N . PRO B 1 143 ? 13.609 10.461 5.305 1 90.62 143 PRO B N 1
ATOM 2451 C CA . PRO B 1 143 ? 14.469 11.617 5.523 1 90.62 143 PRO B CA 1
ATOM 2452 C C . PRO B 1 143 ? 15.484 11.82 4.395 1 90.62 143 PRO B C 1
ATOM 2454 O O . PRO B 1 143 ? 16.016 10.844 3.854 1 90.62 143 PRO B O 1
ATOM 2457 N N . LYS B 1 144 ? 15.625 12.93 3.904 1 91.25 144 LYS B N 1
ATOM 2458 C CA . LYS B 1 144 ? 16.641 13.328 2.928 1 91.25 144 LYS B CA 1
ATOM 2459 C C . LYS B 1 144 ? 17.281 14.656 3.311 1 91.25 144 LYS B C 1
ATOM 2461 O O . LYS B 1 144 ? 16.641 15.703 3.238 1 91.25 144 LYS B O 1
ATOM 2466 N N . LYS B 1 145 ? 18.625 14.492 3.676 1 88.69 145 LYS B N 1
ATOM 2467 C CA . LYS B 1 145 ? 19.344 15.641 4.211 1 88.69 145 LYS B CA 1
ATOM 2468 C C . LYS B 1 145 ? 18.672 16.188 5.465 1 88.69 145 LYS B C 1
ATOM 2470 O O . LYS B 1 145 ? 18.484 15.453 6.441 1 88.69 145 LYS B O 1
ATOM 2475 N N . SER B 1 146 ? 18.266 17.359 5.637 1 90.94 146 SER B N 1
ATOM 2476 C CA . SER B 1 146 ? 17.656 17.953 6.824 1 90.94 146 SER B CA 1
ATOM 2477 C C . SER B 1 146 ? 16.156 18.156 6.633 1 90.94 146 SER B C 1
ATOM 2479 O O . SER B 1 146 ? 15.555 19 7.297 1 90.94 146 SER B O 1
ATOM 2481 N N . THR B 1 147 ? 15.625 17.359 5.645 1 92.19 147 THR B N 1
ATOM 2482 C CA . THR B 1 147 ? 14.203 17.422 5.336 1 92.19 147 THR B CA 1
ATOM 2483 C C . THR B 1 147 ? 13.656 16.016 5.055 1 92.19 147 THR B C 1
ATOM 2485 O O . THR B 1 147 ? 14.148 15.031 5.617 1 92.19 147 THR B O 1
ATOM 2488 N N . TYR B 1 148 ? 12.508 15.984 4.348 1 92.75 148 TYR B N 1
ATOM 2489 C CA . TYR B 1 148 ? 11.891 14.727 3.92 1 92.75 148 TYR B CA 1
ATOM 2490 C C . TYR B 1 148 ? 11.625 14.742 2.42 1 92.75 148 TYR B C 1
ATOM 2492 O O . TYR B 1 148 ? 11.523 15.805 1.808 1 92.75 148 TYR B O 1
ATOM 2500 N N . GLN B 1 149 ? 11.664 13.555 1.951 1 91.75 149 GLN B N 1
ATOM 2501 C CA . GLN B 1 149 ? 11.258 13.344 0.566 1 91.75 149 GLN B CA 1
ATOM 2502 C C . GLN B 1 149 ? 10.07 12.398 0.48 1 91.75 149 GLN B C 1
ATOM 2504 O O . GLN B 1 149 ? 9.984 11.422 1.237 1 91.75 149 GLN B O 1
ATOM 2509 N N . VAL B 1 150 ? 9.148 12.797 -0.424 1 91.94 150 VAL B N 1
ATOM 2510 C CA . VAL B 1 150 ? 7.988 11.945 -0.66 1 91.94 150 VAL B CA 1
ATOM 2511 C C . VAL B 1 150 ? 8.023 11.406 -2.088 1 91.94 150 VAL B C 1
ATOM 2513 O O . VAL B 1 150 ? 8.18 12.172 -3.043 1 91.94 150 VAL B O 1
ATOM 2516 N N . ASP B 1 151 ? 7.883 10.07 -2.203 1 88.75 151 ASP B N 1
ATOM 2517 C CA . ASP B 1 151 ? 7.828 9.422 -3.512 1 88.75 151 ASP B CA 1
ATOM 2518 C C . ASP B 1 151 ? 6.59 8.539 -3.635 1 88.75 151 ASP B C 1
ATOM 2520 O O . ASP B 1 151 ? 6.07 8.039 -2.631 1 88.75 151 ASP B O 1
ATOM 2524 N N . ALA B 1 152 ? 6.07 8.57 -4.781 1 86.56 152 ALA B N 1
ATOM 2525 C CA . ALA B 1 152 ? 5 7.621 -5.074 1 86.56 152 ALA B CA 1
ATOM 2526 C C . ALA B 1 152 ? 5.562 6.324 -5.645 1 86.56 152 ALA B C 1
ATOM 2528 O O . ALA B 1 152 ? 6.473 6.344 -6.477 1 86.56 152 ALA B O 1
ATOM 2529 N N . GLU B 1 153 ? 5.094 5.238 -5.062 1 80.75 153 GLU B N 1
ATOM 2530 C CA . GLU B 1 153 ? 5.477 3.922 -5.566 1 80.75 153 GLU B CA 1
ATOM 2531 C C . GLU B 1 153 ? 4.25 3.064 -5.859 1 80.75 153 GLU B C 1
ATOM 2533 O O . GLU B 1 153 ? 3.162 3.332 -5.348 1 80.75 153 GLU B O 1
ATOM 2538 N N . ARG B 1 154 ? 4.441 2.25 -6.855 1 76 154 ARG B N 1
ATOM 2539 C CA . ARG B 1 154 ? 3.357 1.326 -7.184 1 76 154 ARG B CA 1
ATOM 2540 C C . ARG B 1 154 ? 3.725 -0.104 -6.805 1 76 154 ARG B C 1
ATOM 2542 O O . ARG B 1 154 ? 4.852 -0.544 -7.039 1 76 154 ARG B O 1
ATOM 2549 N N . GLY B 1 155 ? 2.93 -0.724 -6.066 1 75.81 155 GLY B N 1
ATOM 2550 C CA . GLY B 1 155 ? 3.137 -2.113 -5.691 1 75.81 155 GLY B CA 1
ATOM 2551 C C . GLY B 1 155 ? 1.843 -2.863 -5.438 1 75.81 155 GLY B C 1
ATOM 2552 O O . GLY B 1 155 ? 0.783 -2.25 -5.289 1 75.81 155 GLY B O 1
#

InterPro domains:
  IPR007358 Nucleoid-associated protein NdpA [PF04245] (14-142)

Sequence (310 aa):
MFNLKNARLDRLAVHRVGSKTDPESLDLSKDEITPDEDILNLLKKFFLKPFSEERFFSFKHSTDISLNECYYYVKEVFADPEKFYDNSCKIASLLHSESRHPNIKTGELYVSYFDDVNFGENITEAIGIFKSESKDTYLKVYPKKSTYQVDAERGMFNLKNARLDRLAVHRVGSKTDPESLDLSKDEITPDEDILNLLKKFFLKPFSEERFFSFKHSTDISLNECYYYVKEVFADPEKFYDNSCKIASLLHSESRHPNIKTGELYVSYFDDVNFGENITEAIGIFKSESKDTYLKVYPKKSTYQVDAERG

Nearest PDB structures (foldseek):
  4a28-assembly1_B  TM=3.186E-01  e=5.750E+00  Homo sapiens
  4a1z-assembly1_B  TM=3.124E-01  e=7.633E+00  Homo sapiens
  4a28-assembly1_B  TM=3.186E-01  e=5.794E+00  Homo sapiens
  4a1z-assembly1_B  TM=3.124E-01  e=7.687E+00  Homo sapiens

Foldseek 3Di:
DWDCPPKAWDWKAKWKAWALVDVVRGGGDPDTDDDDPVVRVVVSCVQCVVVPDDDDDDQDDPPDSCPVLLVVLFVVCQVPVVCVSVSVSVVRVVVRVVRHDNPTAMWMKMWTKIFQIDDPPDTDIDIGIDTDGAWDKDWDWDDDDPRIDIDIDTD/DWDCPPKAWDWKAKWKAWALVDVVRGGGDPDTDDDDPVVRVVVSCVQCVVVPDDDDDDQDDPPDSCPVLLVVLFVVCQVPVVCQSVSVSVVRVVVRVVRHDNPTAMWMKMWTKIFQIDDPPDTDIDIGIDTDGAWDKDWDWDDDDPRIDIDIDTD

Radius of gyration: 26.27 Å; Cα contacts (8 Å, |Δi|>4): 553; chains: 2; bounding box: 41×75×57 Å

Organism: NCBI:txid2715131

Secondary structure (DSSP, 8-state):
-EE-TT-EEEEEEEEEE--TTSGGGEE--SS-B---HHHHHHHHHHHHGGGGS--------SS-GGG-HHHHHHHHHHH-GGGHHHHHHHHHHHHHHH---TTPPPEEEEEEEEEEEEETTEEEEEEEEEEE--PPEEEEEEEETTEEEEEEEE-/-EE-TT-EEEEEEEEEE--TTSGGGEE--SS-B---HHHHHHHHHHHHGGGGS--------SS-GGG-HHHHHHHHHHH-GGGHHHHHHHHHHHHHHH---TTPPPEEEEEEEEEEEEETTEEEEEEEEEEE--PPEEEEEEEETTEEEEEEEE-